Protein AF-A0A7S4N9C3-F1 (afdb_monomer)

Mean predicted aligned error: 10.0 Å

Structure (mmCIF, N/CA/C/O backbone):
data_AF-A0A7S4N9C3-F1
#
_entry.id   AF-A0A7S4N9C3-F1
#
loop_
_atom_site.group_PDB
_atom_site.id
_atom_site.type_symbol
_atom_site.label_atom_id
_atom_site.label_alt_id
_atom_site.label_comp_id
_atom_site.label_asym_id
_atom_site.label_entity_id
_atom_site.label_seq_id
_atom_site.pdbx_PDB_ins_code
_atom_site.Cartn_x
_atom_site.Cartn_y
_atom_site.Cartn_z
_atom_site.occupancy
_atom_site.B_iso_or_equiv
_atom_site.auth_seq_id
_atom_site.auth_comp_id
_atom_site.auth_asym_id
_atom_site.auth_atom_id
_atom_site.pdbx_PDB_model_num
ATOM 1 N N . MET A 1 1 ? -22.535 17.394 17.250 1.00 39.38 1 MET A N 1
ATOM 2 C CA . MET A 1 1 ? -23.284 16.862 16.088 1.00 39.38 1 MET A CA 1
ATOM 3 C C . MET A 1 1 ? -22.929 17.586 14.788 1.00 39.38 1 MET A C 1
ATOM 5 O O . MET A 1 1 ? -22.492 16.918 13.865 1.00 39.38 1 MET A O 1
ATOM 9 N N . LEU A 1 2 ? -23.013 18.924 14.720 1.00 33.78 2 LEU A N 1
ATOM 10 C CA . LEU A 1 2 ? -22.669 19.691 13.507 1.00 33.78 2 LEU A CA 1
ATOM 11 C C . LEU A 1 2 ? -21.218 19.508 13.025 1.00 33.78 2 LEU A C 1
ATOM 13 O O . LEU A 1 2 ? -21.009 19.267 11.845 1.00 33.78 2 LEU A O 1
ATOM 17 N N . GLY A 1 3 ? -20.228 19.549 13.926 1.00 37.78 3 GLY A N 1
ATOM 18 C CA . GLY A 1 3 ? -18.819 19.336 13.552 1.00 37.78 3 GLY A CA 1
ATOM 19 C C . GLY A 1 3 ? -18.546 17.939 12.983 1.00 37.78 3 GLY A C 1
ATOM 20 O O . GLY A 1 3 ? -17.827 17.808 12.002 1.00 37.78 3 GLY A O 1
ATOM 21 N N . TYR A 1 4 ? -19.206 16.914 13.532 1.00 48.53 4 TYR A N 1
ATOM 22 C CA . TYR A 1 4 ? -19.150 15.543 13.021 1.00 48.53 4 TYR A CA 1
ATOM 23 C C . TYR A 1 4 ? -19.765 15.449 11.618 1.00 48.53 4 TYR A C 1
ATOM 25 O O . TYR A 1 4 ? -19.139 14.931 10.703 1.00 48.53 4 TYR A O 1
ATOM 33 N N . LEU A 1 5 ? -20.962 16.005 11.408 1.00 43.59 5 LEU A N 1
ATOM 34 C CA . LEU A 1 5 ? -21.614 15.999 10.094 1.00 43.59 5 LEU A CA 1
ATOM 35 C C . LEU A 1 5 ? -20.825 16.800 9.047 1.00 43.59 5 LEU A C 1
ATOM 37 O O . 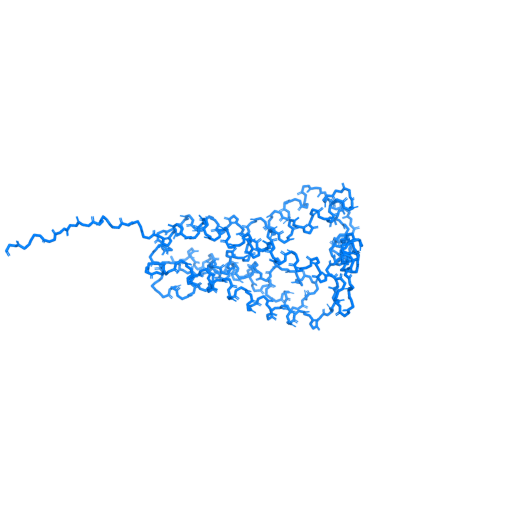LEU A 1 5 ? -20.722 16.358 7.908 1.00 43.59 5 LEU A O 1
ATOM 41 N N . PHE A 1 6 ? -20.217 17.924 9.430 1.00 44.03 6 PHE A N 1
ATOM 42 C CA . PHE A 1 6 ? -19.372 18.735 8.552 1.00 44.03 6 PHE A CA 1
ATOM 43 C C . PHE A 1 6 ? -18.072 18.017 8.167 1.00 44.03 6 PHE A C 1
ATOM 45 O O . PHE A 1 6 ? -17.708 17.990 6.993 1.00 44.03 6 PHE A O 1
ATOM 52 N N . GLU A 1 7 ? -17.409 17.359 9.121 1.00 51.06 7 GLU A N 1
ATOM 53 C CA . GLU A 1 7 ? -16.239 16.512 8.864 1.00 51.06 7 GLU A CA 1
ATOM 54 C C . GLU A 1 7 ? -16.592 15.387 7.873 1.00 51.06 7 GLU A C 1
ATOM 56 O O . GLU A 1 7 ? -15.882 15.167 6.894 1.00 51.06 7 GLU A O 1
ATOM 61 N N . ARG A 1 8 ? -17.737 14.718 8.064 1.00 58.81 8 ARG A N 1
ATOM 62 C CA . ARG A 1 8 ? -18.232 13.647 7.181 1.00 58.81 8 ARG A CA 1
ATOM 63 C C . ARG A 1 8 ? -18.616 14.147 5.798 1.00 58.81 8 ARG A C 1
ATOM 65 O O . ARG A 1 8 ? -18.293 13.485 4.819 1.00 58.81 8 ARG A O 1
ATOM 72 N N . PHE A 1 9 ? -19.267 15.303 5.712 1.00 48.72 9 PHE A N 1
ATOM 73 C CA . PHE A 1 9 ? -19.647 15.918 4.446 1.00 48.72 9 PHE A CA 1
ATOM 74 C C . PHE A 1 9 ? -18.408 16.325 3.646 1.00 48.72 9 PHE A C 1
ATOM 76 O O . PHE A 1 9 ? -18.319 16.019 2.461 1.00 48.72 9 PHE A O 1
ATOM 83 N N . THR A 1 10 ? -17.411 16.916 4.304 1.00 50.97 10 THR A N 1
ATOM 84 C CA . THR A 1 10 ? -16.127 17.285 3.687 1.00 50.97 10 THR A CA 1
ATOM 85 C C . THR A 1 10 ? -15.377 16.043 3.193 1.00 50.97 10 THR A C 1
ATOM 87 O O . THR A 1 10 ? -14.875 16.024 2.072 1.00 50.97 10 THR A O 1
ATOM 90 N N . TRP A 1 11 ? -15.378 14.959 3.976 1.00 57.22 11 TRP A N 1
ATOM 91 C CA . TRP A 1 11 ? -14.754 13.691 3.588 1.00 57.22 11 TRP A CA 1
ATOM 92 C C . TRP A 1 11 ? -15.486 12.948 2.467 1.00 57.22 11 TRP A C 1
ATOM 94 O O . TRP A 1 11 ? -14.835 12.431 1.562 1.00 57.22 11 TRP A O 1
ATOM 104 N N . LEU A 1 12 ? -16.819 12.897 2.485 1.00 51.53 12 LEU A N 1
ATOM 105 C CA . LEU A 1 12 ? -17.618 12.289 1.414 1.00 51.53 12 LEU A CA 1
ATOM 106 C C . LEU A 1 12 ? -17.512 13.096 0.115 1.00 51.53 12 LEU A C 1
ATOM 108 O O . LEU A 1 12 ? -17.382 12.506 -0.955 1.00 51.53 12 LEU A O 1
ATOM 112 N N . SER A 1 13 ? -17.469 14.427 0.211 1.00 48.31 13 SER A N 1
ATOM 113 C CA . SER A 1 13 ? -17.240 15.325 -0.931 1.00 48.31 13 SER A CA 1
ATOM 114 C C . SER A 1 13 ? -15.852 15.148 -1.551 1.00 48.31 13 SER A C 1
ATOM 116 O O . SER A 1 13 ? -15.668 15.481 -2.715 1.00 48.31 13 SER A O 1
ATOM 118 N N . PHE A 1 14 ? -14.888 14.597 -0.805 1.00 53.50 14 PHE A N 1
ATOM 119 C CA . PHE A 1 14 ? -13.570 14.205 -1.308 1.00 53.50 14 PHE A CA 1
ATOM 120 C C . PHE A 1 14 ? -13.560 12.768 -1.860 1.00 53.50 14 PHE A C 1
ATOM 122 O O . PHE A 1 14 ? -13.012 12.509 -2.930 1.00 53.50 14 PHE A O 1
ATOM 129 N N . ALA A 1 15 ? -14.217 11.829 -1.171 1.00 55.91 15 ALA A N 1
ATOM 130 C CA . ALA A 1 15 ? -14.278 10.427 -1.576 1.00 55.91 15 ALA A CA 1
ATOM 131 C C . ALA A 1 15 ? -15.053 10.216 -2.881 1.00 55.91 15 ALA A C 1
ATOM 133 O O . ALA A 1 15 ? -14.628 9.413 -3.703 1.00 55.91 15 ALA A O 1
ATOM 134 N N . VAL A 1 16 ? -16.175 10.914 -3.085 1.00 52.53 16 VAL A N 1
ATOM 135 C CA . VAL A 1 16 ? -17.055 10.722 -4.252 1.00 52.53 16 VAL A CA 1
ATOM 136 C C . VAL A 1 16 ? -16.361 11.088 -5.574 1.00 52.53 16 VAL A C 1
ATOM 138 O O . VAL A 1 16 ? -16.403 10.264 -6.488 1.00 52.53 16 VAL A O 1
ATOM 141 N N . PRO A 1 17 ? -15.653 12.228 -5.702 1.00 52.56 17 PRO A N 1
ATOM 142 C CA . PRO A 1 17 ? -14.819 12.503 -6.869 1.00 52.56 17 PRO A CA 1
ATOM 143 C C . PRO A 1 17 ? -13.699 11.476 -7.051 1.00 52.56 17 PRO A C 1
ATOM 145 O O . PRO A 1 17 ? -13.476 11.035 -8.171 1.00 52.56 17 PRO A O 1
ATOM 148 N N . CYS A 1 18 ? -13.039 11.022 -5.977 1.00 53.66 18 CYS A N 1
ATOM 149 C CA . CYS A 1 18 ? -12.049 9.945 -6.081 1.00 53.66 18 CYS A CA 1
ATOM 150 C C . CYS A 1 18 ? -12.672 8.623 -6.567 1.00 53.66 18 CYS A C 1
ATOM 152 O O . CYS A 1 18 ? -12.069 7.962 -7.402 1.00 53.66 18 CYS A O 1
ATOM 154 N N . PHE A 1 19 ? -13.883 8.265 -6.117 1.00 53.47 19 PHE A N 1
ATOM 155 C CA . PHE A 1 19 ? -14.652 7.108 -6.603 1.00 53.47 19 PHE A CA 1
ATOM 156 C C . PHE A 1 19 ? -15.000 7.246 -8.078 1.00 53.47 19 PHE A C 1
ATOM 158 O O . PHE A 1 19 ? -14.747 6.331 -8.856 1.00 53.47 19 PHE A O 1
ATOM 165 N N . TYR A 1 20 ? -15.554 8.392 -8.463 1.00 50.50 20 TYR A N 1
ATOM 166 C CA . TYR A 1 20 ? -15.927 8.664 -9.840 1.00 50.50 20 TYR A CA 1
ATOM 167 C C . TYR A 1 20 ? -14.700 8.595 -10.753 1.00 50.50 20 TYR A C 1
ATOM 169 O O . TYR A 1 20 ? -14.696 7.813 -11.695 1.00 50.50 20 TYR A O 1
ATOM 177 N N . ILE A 1 21 ? -13.615 9.298 -10.418 1.00 49.44 21 ILE A N 1
ATOM 178 C CA . ILE A 1 21 ? -12.400 9.329 -11.240 1.00 49.44 21 ILE A CA 1
ATOM 179 C C . ILE A 1 21 ? -11.677 7.969 -11.226 1.00 49.44 21 ILE A C 1
ATOM 181 O O . ILE A 1 21 ? -11.166 7.562 -12.266 1.00 49.44 21 ILE A O 1
ATOM 185 N N . ALA A 1 22 ? -11.682 7.211 -10.123 1.00 49.62 22 ALA A N 1
ATOM 186 C CA . ALA A 1 22 ? -11.127 5.853 -10.100 1.00 49.62 22 ALA A CA 1
ATOM 187 C C . ALA A 1 22 ? -11.898 4.877 -11.003 1.00 49.62 22 ALA A C 1
ATOM 189 O O . ALA A 1 22 ? -11.295 4.009 -11.636 1.00 49.62 22 ALA A O 1
ATOM 190 N N . LEU A 1 23 ? -13.220 5.034 -11.101 1.00 49.97 23 LEU A N 1
ATOM 191 C CA . LEU A 1 23 ? -14.076 4.208 -11.955 1.00 49.97 23 LEU A CA 1
ATOM 192 C C . LEU A 1 23 ? -14.030 4.637 -13.433 1.00 49.97 23 LEU A C 1
ATOM 194 O O . LEU A 1 23 ? -14.084 3.774 -14.320 1.00 49.97 23 LEU A O 1
ATOM 198 N N . THR A 1 24 ? -13.916 5.943 -13.710 1.00 47.00 24 THR A N 1
ATOM 199 C CA . THR A 1 24 ? -13.957 6.515 -15.069 1.00 47.00 24 THR A CA 1
ATOM 200 C C . THR A 1 24 ? -12.583 6.709 -15.714 1.00 47.00 24 THR A C 1
ATOM 202 O O . THR A 1 24 ? -12.503 6.698 -16.936 1.00 47.00 24 THR A O 1
ATOM 205 N N . ASN A 1 25 ? -11.503 6.831 -14.935 1.00 43.16 25 ASN A N 1
ATOM 206 C CA . ASN A 1 25 ? -10.111 6.921 -15.398 1.00 43.16 25 ASN A CA 1
ATOM 207 C C . ASN A 1 25 ? -9.244 5.816 -14.766 1.00 43.16 25 ASN A C 1
ATOM 209 O O . ASN A 1 25 ? -8.334 6.088 -13.977 1.00 43.16 25 ASN A O 1
ATOM 213 N N . PRO A 1 26 ? -9.490 4.548 -15.135 1.00 42.00 26 PRO A N 1
ATOM 214 C CA . PRO A 1 26 ? -8.813 3.395 -14.551 1.00 42.00 26 PRO A CA 1
ATOM 215 C C . PRO A 1 26 ? -7.297 3.450 -14.759 1.00 42.00 26 PRO A C 1
ATOM 217 O O . PRO A 1 26 ? -6.570 3.049 -13.868 1.00 42.00 26 PRO A O 1
ATOM 220 N N . GLY A 1 27 ? -6.791 4.029 -15.855 1.00 41.31 27 GLY A N 1
ATOM 221 C CA . GLY A 1 27 ? -5.344 4.182 -16.073 1.00 41.31 27 GLY A CA 1
ATOM 222 C C . GLY A 1 27 ? -4.635 5.116 -15.078 1.00 41.31 27 GLY A C 1
ATOM 223 O O . GLY A 1 27 ? -3.448 4.945 -14.835 1.00 41.31 27 GLY A O 1
ATOM 224 N N . TYR A 1 28 ? -5.350 6.071 -14.471 1.00 38.75 28 TYR A N 1
ATOM 225 C CA . TYR A 1 28 ? -4.807 6.975 -13.443 1.00 38.75 28 TYR A CA 1
ATOM 226 C C . TYR A 1 28 ? -4.836 6.334 -12.040 1.00 38.75 28 TYR A C 1
ATOM 228 O O . TYR A 1 28 ? -4.026 6.654 -11.171 1.00 38.75 28 TYR A O 1
ATOM 236 N N . TYR A 1 29 ? -5.768 5.397 -11.836 1.00 39.12 29 TYR A N 1
ATOM 237 C CA . TYR A 1 29 ? -6.124 4.791 -10.552 1.00 39.12 29 TYR A CA 1
ATOM 238 C C . TYR A 1 29 ? -5.891 3.268 -10.489 1.00 39.12 29 TYR A C 1
ATOM 240 O O . TYR A 1 29 ? -6.235 2.635 -9.492 1.00 39.12 29 TYR A O 1
ATOM 248 N N . GLN A 1 30 ? -5.247 2.678 -11.502 1.00 41.03 30 GLN A N 1
ATOM 249 C CA . GLN A 1 30 ? -4.897 1.250 -11.620 1.00 41.03 30 GLN A CA 1
ATOM 250 C C . GLN A 1 30 ? -3.941 0.762 -10.515 1.00 41.03 30 GLN A C 1
ATOM 252 O O . GLN A 1 30 ? -3.575 -0.408 -10.456 1.00 41.03 30 GLN A O 1
ATOM 257 N N . HIS A 1 31 ? -3.540 1.656 -9.617 1.00 48.47 31 HIS A N 1
ATOM 258 C CA . HIS A 1 31 ? -2.521 1.437 -8.614 1.00 48.47 31 HIS A CA 1
ATOM 259 C C . HIS A 1 31 ? -3.119 1.216 -7.232 1.00 48.47 31 HIS A C 1
ATOM 261 O O . HIS A 1 31 ? -4.081 1.871 -6.822 1.00 48.47 31 HIS A O 1
ATOM 267 N N . LEU A 1 32 ? -2.479 0.301 -6.499 1.00 47.88 32 LEU A N 1
ATOM 268 C CA . LEU A 1 32 ? -2.861 -0.148 -5.163 1.00 47.88 32 LEU A CA 1
ATOM 269 C C . LEU A 1 32 ? -3.163 1.008 -4.191 1.00 47.88 32 LEU A C 1
ATOM 271 O O . LEU A 1 32 ? -3.966 0.840 -3.288 1.00 47.88 32 LEU A O 1
ATOM 275 N N . THR A 1 33 ? -2.536 2.166 -4.411 1.00 54.62 33 THR A N 1
ATOM 276 C CA . THR A 1 33 ? -2.560 3.388 -3.601 1.00 54.62 33 THR A CA 1
ATOM 277 C C . THR A 1 33 ? -3.954 3.967 -3.362 1.00 54.62 33 THR A C 1
ATOM 279 O O . THR A 1 33 ? -4.274 4.401 -2.257 1.00 54.62 33 THR A O 1
ATOM 282 N N . TYR A 1 34 ? -4.804 4.010 -4.383 1.00 56.09 34 TYR A N 1
ATOM 283 C CA . TYR A 1 34 ? -5.947 4.919 -4.345 1.00 56.09 34 TYR A CA 1
ATOM 284 C C . TYR A 1 34 ? -7.272 4.271 -3.949 1.00 56.09 34 TYR A C 1
ATOM 286 O O . TYR A 1 34 ? -8.047 4.871 -3.207 1.00 56.09 34 TYR A O 1
ATOM 294 N N . TRP A 1 35 ? -7.518 3.030 -4.362 1.00 60.38 35 TRP A N 1
ATOM 295 C CA . TRP A 1 35 ? -8.692 2.292 -3.896 1.00 60.38 35 TRP A CA 1
ATOM 296 C C . TRP A 1 35 ? -8.604 2.039 -2.378 1.00 60.38 35 TRP A C 1
ATOM 298 O O . TRP A 1 35 ? -9.596 2.145 -1.655 1.00 60.38 35 TRP A O 1
ATOM 308 N N . THR A 1 36 ? -7.392 1.830 -1.849 1.00 62.56 36 THR A N 1
ATOM 309 C CA . THR A 1 36 ? -7.148 1.787 -0.404 1.00 62.56 36 THR A CA 1
ATOM 310 C C . THR A 1 36 ? -7.379 3.137 0.263 1.00 62.56 36 THR A C 1
ATOM 312 O O . THR A 1 36 ? -7.937 3.145 1.356 1.00 62.56 36 THR A O 1
ATOM 315 N N . LEU A 1 37 ? -7.004 4.269 -0.354 1.00 64.25 37 LEU A N 1
ATOM 316 C CA . LEU A 1 37 ? -7.296 5.611 0.181 1.00 64.25 37 LEU A CA 1
ATOM 317 C C . LEU A 1 37 ? -8.806 5.836 0.323 1.00 64.25 37 LEU A C 1
ATOM 319 O O . LEU A 1 37 ? -9.265 6.362 1.332 1.00 64.25 37 LEU A O 1
ATOM 323 N N . MET A 1 38 ? -9.594 5.355 -0.633 1.00 66.44 38 MET A N 1
ATOM 324 C CA . MET A 1 38 ? -11.053 5.453 -0.579 1.00 66.44 38 MET A CA 1
ATOM 325 C C . MET A 1 38 ? -11.637 4.624 0.569 1.00 66.44 38 MET A C 1
ATOM 327 O O . MET A 1 38 ? -12.500 5.095 1.309 1.00 66.44 38 MET A O 1
ATOM 331 N N . LEU A 1 39 ? -11.122 3.412 0.782 1.00 68.19 39 LEU A N 1
ATOM 332 C CA . LEU A 1 39 ? -11.535 2.565 1.903 1.00 68.19 39 LEU A CA 1
ATOM 333 C C . LEU A 1 39 ? -11.063 3.105 3.256 1.00 68.19 39 LEU A C 1
ATOM 335 O O . LEU A 1 39 ? -11.765 2.935 4.253 1.00 68.19 39 LEU A O 1
ATOM 339 N N . HIS A 1 40 ? -9.932 3.820 3.298 1.00 71.94 40 HIS A N 1
ATOM 340 C CA . HIS A 1 40 ? -9.574 4.628 4.464 1.00 71.94 40 HIS A CA 1
ATOM 341 C C . HIS A 1 40 ? -10.647 5.663 4.738 1.00 71.94 40 HIS A C 1
ATOM 343 O O . HIS A 1 40 ? -11.143 5.729 5.859 1.00 71.94 40 HIS A O 1
ATOM 349 N N . THR A 1 41 ? -11.055 6.435 3.733 1.00 68.50 41 THR A N 1
ATOM 350 C CA . THR A 1 41 ? -12.074 7.464 3.930 1.00 68.50 41 THR A CA 1
ATOM 351 C C . THR A 1 41 ? -13.368 6.875 4.488 1.00 68.50 41 THR A C 1
ATOM 353 O O . THR A 1 41 ? -13.892 7.399 5.469 1.00 68.50 41 THR A O 1
ATOM 356 N N . VAL A 1 42 ? -13.832 5.732 3.969 1.00 74.00 42 VAL A N 1
ATOM 357 C CA . VAL A 1 42 ? -15.017 5.040 4.509 1.00 74.00 42 VAL A CA 1
ATOM 358 C C . VAL A 1 42 ? -14.813 4.636 5.974 1.00 74.00 42 VAL A C 1
ATOM 360 O O . VAL A 1 42 ? -15.668 4.925 6.809 1.00 74.00 42 VAL A O 1
ATOM 363 N N . TYR A 1 43 ? -13.675 4.047 6.344 1.00 81.50 43 TYR A N 1
ATOM 364 C CA . TYR A 1 43 ? -13.386 3.728 7.748 1.00 81.50 43 TYR A CA 1
ATOM 365 C C . TYR A 1 43 ? -13.414 4.965 8.654 1.00 81.50 43 TYR A C 1
ATOM 367 O O . TYR A 1 43 ? -13.996 4.947 9.749 1.00 81.50 43 TYR A O 1
ATOM 375 N N . PHE A 1 44 ? -12.803 6.060 8.203 1.00 78.12 44 PHE A N 1
ATOM 376 C CA . PHE A 1 44 ? -12.779 7.293 8.970 1.00 78.12 44 PHE A CA 1
ATOM 377 C C . PHE A 1 44 ? -14.182 7.839 9.186 1.00 78.12 44 PHE A C 1
ATOM 379 O O . PHE A 1 44 ? -14.409 8.349 10.279 1.00 78.12 44 PHE A O 1
ATOM 386 N N . THR A 1 45 ? -15.131 7.600 8.264 1.00 77.38 45 THR A N 1
ATOM 387 C CA . THR A 1 45 ? -16.541 8.000 8.417 1.00 77.38 45 THR A CA 1
ATOM 388 C C . THR A 1 45 ? -17.312 7.270 9.527 1.00 77.38 45 THR A C 1
ATOM 390 O O . THR A 1 45 ? -18.305 7.788 10.038 1.00 77.38 45 THR A O 1
ATOM 393 N N . VAL A 1 46 ? -16.849 6.107 9.988 1.00 80.25 46 VAL A N 1
ATOM 394 C CA . VAL A 1 46 ? -17.547 5.354 11.040 1.00 80.25 46 VAL A CA 1
ATOM 395 C C . VAL A 1 46 ? -17.487 6.111 12.370 1.00 80.25 46 VAL A C 1
ATOM 397 O O . VAL A 1 46 ? -16.394 6.452 12.836 1.00 80.25 46 VAL A O 1
ATOM 400 N N . ASP A 1 47 ? -18.642 6.373 12.995 1.00 82.25 47 ASP A N 1
ATOM 401 C CA . ASP A 1 47 ? -18.692 6.816 14.395 1.00 82.25 47 ASP A CA 1
ATOM 402 C C . ASP A 1 47 ? -18.296 5.661 15.312 1.00 82.25 47 ASP A C 1
ATOM 404 O O . ASP A 1 47 ? -19.074 4.739 15.548 1.00 82.25 47 ASP A O 1
ATOM 408 N N . LYS A 1 48 ? -17.080 5.717 15.856 1.00 85.06 48 LYS A N 1
ATOM 409 C CA . LYS A 1 48 ? -16.573 4.657 16.728 1.00 85.06 48 LYS A CA 1
ATOM 410 C C . LYS A 1 48 ? -17.247 4.627 18.103 1.00 85.06 48 LYS A C 1
ATOM 412 O O . LYS A 1 48 ? -17.102 3.636 18.817 1.00 85.06 48 LYS A O 1
ATOM 417 N N . ALA A 1 49 ? -17.965 5.680 18.494 1.00 81.62 49 ALA A N 1
ATOM 418 C CA . ALA A 1 49 ? -18.709 5.711 19.749 1.00 81.62 49 ALA A CA 1
ATOM 419 C C . ALA A 1 49 ? -20.074 5.012 19.655 1.00 81.62 49 ALA A C 1
ATOM 421 O O . ALA A 1 49 ? -20.607 4.626 20.697 1.00 81.62 49 ALA A O 1
ATOM 422 N N . SER A 1 50 ? -20.606 4.819 18.444 1.00 81.88 50 SER A N 1
ATOM 423 C CA . SER A 1 50 ? -21.907 4.187 18.229 1.00 81.88 50 SER A CA 1
ATOM 424 C C . SER A 1 50 ? -21.909 2.707 18.657 1.00 81.88 50 SER A C 1
ATOM 426 O O . SER A 1 50 ? -20.956 1.979 18.351 1.00 81.88 50 SER A O 1
ATOM 428 N N . PRO A 1 51 ? -22.971 2.226 19.335 1.00 77.56 51 PRO A N 1
ATOM 429 C CA . PRO A 1 51 ? -23.110 0.815 19.706 1.00 77.56 51 PRO A CA 1
ATOM 430 C C . PRO A 1 51 ? -23.176 -0.121 18.486 1.00 77.56 51 PRO A C 1
ATOM 432 O O . PRO A 1 51 ? -22.709 -1.258 18.564 1.00 77.56 51 PRO A O 1
ATOM 435 N N . ASP A 1 52 ? -23.656 0.374 17.343 1.00 81.50 52 ASP A N 1
ATOM 436 C CA . ASP A 1 52 ? -23.835 -0.409 16.113 1.00 81.50 52 ASP A CA 1
ATOM 437 C C . ASP A 1 52 ? -22.578 -0.444 15.228 1.00 81.50 52 ASP A C 1
ATOM 439 O O . ASP A 1 52 ? -22.500 -1.182 14.244 1.00 81.50 52 ASP A O 1
ATOM 443 N N . ALA A 1 53 ? -21.533 0.307 15.587 1.00 79.31 53 ALA A N 1
ATOM 444 C CA . ALA A 1 53 ? -20.316 0.422 14.785 1.00 79.31 53 ALA A CA 1
ATOM 445 C C . ALA A 1 53 ? -19.450 -0.850 14.774 1.00 79.31 53 ALA A C 1
ATOM 447 O O . ALA A 1 53 ? -18.483 -0.933 14.015 1.00 79.31 53 ALA A O 1
ATOM 448 N N . LYS A 1 54 ? -19.768 -1.853 15.604 1.00 82.00 54 LYS A N 1
ATOM 449 C CA . LYS A 1 54 ? -18.915 -3.026 15.843 1.00 82.00 54 LYS A CA 1
ATOM 450 C C . LYS A 1 54 ? -18.590 -3.806 14.569 1.00 82.00 54 LYS A C 1
ATOM 452 O O . LYS A 1 54 ? -17.420 -4.072 14.303 1.00 82.00 54 LYS A O 1
ATOM 457 N N . ALA A 1 55 ? -19.604 -4.133 13.768 1.00 80.06 55 ALA A N 1
ATOM 458 C CA . ALA A 1 55 ? -19.413 -4.872 12.520 1.00 80.06 55 ALA A CA 1
ATOM 459 C C . ALA A 1 55 ? -18.603 -4.059 11.497 1.00 80.06 55 ALA A C 1
ATOM 461 O O . ALA A 1 55 ? -17.650 -4.574 10.910 1.00 80.06 55 ALA A O 1
ATOM 462 N N . ALA A 1 56 ? -18.933 -2.771 11.349 1.00 80.81 56 ALA A N 1
ATOM 463 C CA . ALA A 1 56 ? -18.235 -1.864 10.445 1.00 80.81 56 ALA A CA 1
ATOM 464 C C . ALA A 1 56 ? -16.758 -1.698 10.830 1.00 80.81 56 ALA A C 1
ATOM 466 O O . ALA A 1 56 ? -15.893 -1.746 9.965 1.00 80.81 56 ALA A O 1
ATOM 467 N N . ILE A 1 57 ? -16.438 -1.575 12.120 1.00 83.56 57 ILE A N 1
ATOM 468 C CA . ILE A 1 57 ? -15.055 -1.446 12.601 1.00 83.56 57 ILE A CA 1
ATOM 469 C C . ILE A 1 57 ? -14.281 -2.752 12.424 1.00 83.56 57 ILE A C 1
ATOM 471 O O . ILE A 1 57 ? -13.131 -2.710 11.995 1.00 83.56 57 ILE A O 1
ATOM 475 N N . TYR A 1 58 ? -14.879 -3.913 12.701 1.00 78.81 58 TYR A N 1
ATOM 476 C CA . TYR A 1 58 ? -14.215 -5.201 12.461 1.00 78.81 58 TYR A CA 1
ATOM 477 C C . TYR A 1 58 ? -13.854 -5.413 10.997 1.00 78.81 58 TYR A C 1
ATOM 479 O O . TYR A 1 58 ? -12.772 -5.922 10.712 1.00 78.81 58 TYR A O 1
ATOM 487 N N . LEU A 1 59 ? -14.732 -4.995 10.089 1.00 75.50 59 LEU A N 1
ATOM 488 C CA . LEU A 1 59 ? -14.478 -5.079 8.661 1.00 75.50 59 LEU A CA 1
ATOM 489 C C . LEU A 1 59 ? -13.456 -4.024 8.213 1.00 75.50 59 LEU A C 1
ATOM 491 O O . LEU A 1 59 ? -12.443 -4.361 7.613 1.00 75.50 59 LEU A O 1
ATOM 495 N N . LEU A 1 60 ? -13.714 -2.749 8.511 1.00 79.88 60 LEU A N 1
ATOM 496 C CA . LEU A 1 60 ? -13.046 -1.617 7.871 1.00 79.88 60 LEU A CA 1
ATOM 497 C C . LEU A 1 60 ? -11.747 -1.204 8.557 1.00 79.88 60 LEU A C 1
ATOM 499 O O . LEU A 1 60 ? -10.826 -0.787 7.869 1.00 79.88 60 LEU A O 1
ATOM 503 N N . HIS A 1 61 ? -11.623 -1.333 9.881 1.00 82.25 61 HIS A N 1
ATOM 504 C CA . HIS A 1 61 ? -10.408 -0.890 10.572 1.00 82.25 61 HIS A CA 1
ATOM 505 C C . HIS A 1 61 ? -9.201 -1.731 10.160 1.00 82.25 61 HIS A C 1
ATOM 507 O O . HIS A 1 61 ? -8.159 -1.193 9.795 1.00 82.25 61 HIS A O 1
ATOM 513 N N . GLY A 1 62 ? -9.354 -3.057 10.173 1.00 77.25 62 GLY A N 1
ATOM 514 C CA . GLY A 1 62 ? -8.301 -3.960 9.728 1.00 77.25 62 GLY A CA 1
ATOM 515 C C . GLY A 1 62 ? -8.004 -3.809 8.243 1.00 77.25 62 GLY A C 1
ATOM 516 O O . GLY A 1 62 ? -6.842 -3.826 7.851 1.00 77.25 62 GLY A O 1
ATOM 517 N N . PHE A 1 63 ? -9.038 -3.560 7.440 1.00 76.25 63 PHE A N 1
ATOM 518 C CA . PHE A 1 63 ? -8.888 -3.260 6.025 1.00 76.25 63 PHE A CA 1
ATOM 519 C C . PHE A 1 63 ? -8.047 -2.008 5.779 1.00 76.25 63 PHE A C 1
ATOM 521 O O . PHE A 1 63 ? -7.080 -2.056 5.023 1.00 76.25 63 PHE A O 1
ATOM 528 N N . SER A 1 64 ? -8.397 -0.890 6.420 1.00 79.94 64 SER A N 1
ATOM 529 C CA . SER A 1 64 ? -7.643 0.358 6.321 1.00 79.94 64 SER A CA 1
ATOM 530 C C . SER A 1 64 ? -6.218 0.149 6.803 1.00 79.94 64 SER A C 1
ATOM 532 O O . SER A 1 64 ? -5.279 0.531 6.121 1.00 79.94 64 SER A O 1
ATOM 534 N N . PHE A 1 65 ? -6.026 -0.568 7.905 1.00 81.00 65 PHE A N 1
ATOM 535 C CA . PHE A 1 65 ? -4.695 -0.869 8.409 1.00 81.00 65 PHE A CA 1
ATOM 536 C C . PHE A 1 65 ? -3.834 -1.634 7.389 1.00 81.00 65 PHE A C 1
ATOM 538 O O . PHE A 1 65 ? -2.728 -1.204 7.058 1.00 81.00 65 PHE A O 1
ATOM 545 N N . CYS A 1 66 ? -4.346 -2.743 6.851 1.00 79.44 66 CYS A N 1
ATOM 546 C CA . CYS A 1 66 ? -3.664 -3.532 5.826 1.00 79.44 66 CYS A CA 1
ATOM 547 C C . CYS A 1 66 ? -3.432 -2.715 4.551 1.00 79.44 66 CYS A C 1
ATOM 549 O O . CYS A 1 66 ? -2.336 -2.755 3.998 1.00 79.44 66 CYS A O 1
ATOM 551 N N . GLY A 1 67 ? -4.420 -1.921 4.136 1.00 78.12 67 GLY A N 1
ATOM 552 C CA . GLY A 1 67 ? -4.327 -1.020 2.996 1.00 78.12 67 GLY A CA 1
ATOM 553 C C . GLY A 1 67 ? -3.227 0.027 3.162 1.00 78.12 67 GLY A C 1
ATOM 554 O O . GLY A 1 67 ? -2.403 0.160 2.270 1.00 78.12 67 GLY A O 1
ATOM 555 N N . ALA A 1 68 ? -3.145 0.720 4.302 1.00 80.44 68 ALA A N 1
ATOM 556 C CA . ALA A 1 68 ? -2.137 1.756 4.553 1.00 80.44 68 ALA A CA 1
ATOM 557 C C . ALA A 1 68 ? -0.725 1.192 4.408 1.00 80.44 68 ALA A C 1
ATOM 559 O O . ALA A 1 68 ? 0.136 1.789 3.762 1.00 80.44 68 ALA A O 1
ATOM 560 N N . ILE A 1 69 ? -0.505 0.014 4.993 1.00 82.44 69 ILE A N 1
ATOM 561 C CA . ILE A 1 69 ? 0.778 -0.675 4.917 1.00 82.44 69 ILE A CA 1
ATOM 562 C C . ILE A 1 69 ? 1.049 -1.163 3.494 1.00 82.44 69 ILE A C 1
ATOM 564 O O . ILE A 1 69 ? 2.167 -1.002 3.013 1.00 82.44 69 ILE A O 1
ATOM 568 N N . ALA A 1 70 ? 0.041 -1.693 2.799 1.00 78.44 70 ALA A N 1
ATOM 569 C CA . ALA A 1 70 ? 0.174 -2.138 1.418 1.00 78.44 70 ALA A CA 1
ATOM 570 C C . ALA A 1 70 ? 0.586 -0.991 0.479 1.00 78.44 70 ALA A C 1
ATOM 572 O O . ALA A 1 70 ? 1.495 -1.160 -0.331 1.00 78.44 70 ALA A O 1
ATOM 573 N N . VAL A 1 71 ? -0.016 0.191 0.637 1.00 77.62 71 VAL A N 1
ATOM 574 C CA . VAL A 1 71 ? 0.346 1.388 -0.129 1.00 77.62 71 VAL A CA 1
ATOM 575 C C . VAL A 1 71 ? 1.783 1.808 0.145 1.00 77.62 71 VAL A C 1
ATOM 577 O O . VAL A 1 71 ? 2.567 1.978 -0.788 1.00 77.62 71 VAL A O 1
ATOM 580 N N . PHE A 1 72 ? 2.134 1.969 1.421 1.00 83.25 72 PHE A N 1
ATOM 581 C CA . PHE A 1 72 ? 3.444 2.480 1.799 1.00 83.25 72 PHE A CA 1
ATOM 582 C C . PHE A 1 72 ? 4.567 1.515 1.414 1.00 83.25 72 PHE A C 1
ATOM 584 O O . PHE A 1 72 ? 5.536 1.917 0.770 1.00 83.25 72 PHE A O 1
ATOM 591 N N . VAL A 1 73 ? 4.438 0.235 1.776 1.00 84.12 73 VAL A N 1
ATOM 592 C CA . VAL A 1 73 ? 5.457 -0.787 1.498 1.00 84.12 73 VAL A CA 1
ATOM 593 C C . VAL A 1 73 ? 5.530 -1.076 0.004 1.00 84.12 73 VAL A C 1
ATOM 595 O O . VAL A 1 73 ? 6.629 -1.196 -0.532 1.00 84.12 73 VAL A O 1
ATOM 598 N N . GLY A 1 74 ? 4.387 -1.130 -0.684 1.00 83.06 74 GLY A N 1
ATOM 599 C CA . GLY A 1 74 ? 4.337 -1.396 -2.118 1.00 83.06 74 GLY A CA 1
ATOM 600 C C . GLY A 1 74 ? 5.040 -0.312 -2.914 1.00 83.06 74 GLY A C 1
ATOM 601 O O . GLY A 1 74 ? 5.914 -0.622 -3.724 1.00 83.06 74 GLY A O 1
ATOM 602 N N . TYR A 1 75 ? 4.728 0.948 -2.617 1.00 84.88 75 TYR A N 1
ATOM 603 C CA . TYR A 1 75 ? 5.424 2.085 -3.201 1.00 84.88 75 TYR A CA 1
ATOM 604 C C . TYR A 1 75 ? 6.907 2.100 -2.831 1.00 84.88 75 TYR A C 1
ATOM 606 O O . TYR A 1 75 ? 7.742 2.241 -3.717 1.00 84.88 75 TYR A O 1
ATOM 614 N N . SER A 1 76 ? 7.251 1.886 -1.557 1.00 87.44 76 SER A N 1
ATOM 615 C CA . SER A 1 76 ? 8.650 1.875 -1.109 1.00 87.44 76 SER A CA 1
ATOM 616 C C . SER A 1 76 ? 9.471 0.842 -1.882 1.00 87.44 76 SER A C 1
ATOM 618 O O . SER A 1 76 ? 10.524 1.179 -2.413 1.00 87.44 76 SER A O 1
ATOM 620 N N . PHE A 1 77 ? 8.956 -0.380 -2.031 1.00 86.25 77 PHE A N 1
ATOM 621 C CA . PHE A 1 77 ? 9.610 -1.450 -2.781 1.00 86.25 77 PHE A CA 1
ATOM 622 C C . PHE A 1 77 ? 9.868 -1.063 -4.246 1.00 86.25 77 PHE A C 1
ATOM 624 O O . PHE A 1 77 ? 11.010 -1.092 -4.701 1.00 86.25 77 PHE A O 1
ATOM 631 N N . ILE A 1 78 ? 8.830 -0.612 -4.957 1.00 87.81 78 ILE A N 1
ATOM 632 C CA . ILE A 1 78 ? 8.931 -0.182 -6.361 1.00 87.81 78 ILE A CA 1
ATOM 633 C C . ILE A 1 78 ? 9.885 1.016 -6.504 1.00 87.81 78 ILE A C 1
ATOM 635 O O . ILE A 1 78 ? 10.678 1.078 -7.444 1.00 87.81 78 ILE A O 1
ATOM 639 N N . SER A 1 79 ? 9.826 1.960 -5.564 1.00 89.50 79 SER A N 1
ATOM 640 C CA . SER A 1 79 ? 10.617 3.190 -5.596 1.00 89.50 79 SER A CA 1
ATOM 641 C C . SER A 1 79 ? 12.106 2.948 -5.357 1.00 89.50 79 SER A C 1
ATOM 643 O O . SER A 1 79 ? 12.933 3.632 -5.954 1.00 89.50 79 SER A O 1
ATOM 645 N N . VAL A 1 80 ? 12.463 1.951 -4.539 1.00 90.81 80 VAL A N 1
ATOM 646 C CA . VAL A 1 80 ? 13.855 1.533 -4.332 1.00 90.81 80 VAL A CA 1
ATOM 647 C C . VAL A 1 80 ? 14.396 0.866 -5.591 1.00 90.81 80 VAL A C 1
ATOM 649 O O . VAL A 1 80 ? 15.441 1.276 -6.091 1.00 90.81 80 VAL A O 1
ATOM 652 N N . CYS A 1 81 ? 13.678 -0.116 -6.143 1.00 88.62 81 CYS A N 1
ATOM 653 C CA . CYS A 1 81 ? 14.106 -0.820 -7.354 1.00 88.62 81 CYS A CA 1
ATOM 654 C C . CYS A 1 81 ? 14.244 0.133 -8.553 1.00 88.62 81 CYS A C 1
ATOM 656 O O . CYS A 1 81 ? 15.273 0.137 -9.229 1.00 88.62 81 CYS A O 1
ATOM 658 N N . GLY A 1 82 ? 13.244 0.988 -8.772 1.00 89.69 82 GLY A N 1
ATOM 659 C CA . GLY A 1 82 ? 13.264 1.997 -9.827 1.00 89.69 82 GLY A CA 1
ATOM 660 C C . GLY A 1 82 ? 14.307 3.089 -9.583 1.00 89.69 82 GLY A C 1
ATOM 661 O O . GLY A 1 82 ? 15.070 3.431 -10.482 1.00 89.69 82 GLY A O 1
ATOM 662 N N . GLY A 1 83 ? 14.409 3.601 -8.356 1.00 91.88 83 GLY A N 1
ATOM 663 C CA . GLY A 1 83 ? 15.371 4.643 -8.001 1.00 91.88 83 GLY A CA 1
ATOM 664 C C . GLY A 1 83 ? 16.824 4.212 -8.196 1.00 91.88 83 GLY A C 1
ATOM 665 O O . GLY A 1 83 ? 17.621 4.997 -8.703 1.00 91.88 83 GLY A O 1
ATOM 666 N N . LEU A 1 84 ? 17.163 2.963 -7.859 1.00 91.44 84 LEU A N 1
ATOM 667 C CA . LEU A 1 84 ? 18.493 2.402 -8.117 1.00 91.44 84 LEU A CA 1
ATOM 668 C C . LEU A 1 84 ? 18.789 2.298 -9.619 1.00 91.44 84 LEU A C 1
ATOM 670 O O . LEU A 1 84 ? 19.903 2.597 -10.038 1.00 91.44 84 LEU A O 1
ATOM 674 N N . HIS A 1 85 ? 17.798 1.925 -10.432 1.00 92.62 85 HIS A N 1
ATOM 675 C CA . HIS A 1 85 ? 17.955 1.813 -11.883 1.00 92.62 85 HIS A CA 1
ATOM 676 C C . HIS A 1 85 ? 18.144 3.169 -12.576 1.00 92.62 85 HIS A C 1
ATOM 678 O O . HIS A 1 85 ? 19.007 3.304 -13.440 1.00 92.62 85 HIS A O 1
ATOM 684 N N . HIS A 1 86 ? 17.366 4.180 -12.183 1.00 92.19 86 HIS A N 1
ATOM 685 C CA . HIS A 1 86 ? 17.414 5.527 -12.769 1.00 92.19 86 HIS A CA 1
ATOM 686 C C . HIS A 1 86 ? 18.466 6.438 -12.115 1.00 92.19 86 HIS A C 1
ATOM 688 O O . HIS A 1 86 ? 18.583 7.606 -12.475 1.00 92.19 86 HIS A O 1
ATOM 694 N N . GLY A 1 87 ? 19.213 5.942 -11.125 1.00 93.56 87 GLY A N 1
ATOM 695 C CA . GLY A 1 87 ? 20.259 6.675 -10.404 1.00 93.56 87 GLY A CA 1
ATOM 696 C C . GLY A 1 87 ? 19.763 7.552 -9.248 1.00 93.56 87 GLY A C 1
ATOM 697 O O . GLY A 1 87 ? 20.544 7.903 -8.366 1.00 93.56 87 GLY A O 1
ATOM 698 N N . SER A 1 88 ? 18.472 7.892 -9.195 1.00 94.06 88 SER A N 1
ATOM 699 C CA . SER A 1 88 ? 17.845 8.458 -7.996 1.00 94.06 88 SER A CA 1
ATOM 700 C C . SER A 1 88 ? 16.331 8.259 -7.991 1.00 94.06 88 SER A C 1
ATOM 702 O O . SER A 1 88 ? 15.697 8.109 -9.037 1.00 94.06 88 SER A O 1
ATOM 704 N N . TRP A 1 89 ? 15.732 8.349 -6.801 1.00 93.38 89 TRP A N 1
ATOM 705 C CA . TRP A 1 89 ? 14.277 8.341 -6.636 1.00 93.38 89 TRP A CA 1
ATOM 706 C C . TRP A 1 89 ? 13.576 9.453 -7.436 1.00 93.38 89 TRP A C 1
ATOM 708 O O . TRP A 1 89 ? 12.533 9.210 -8.035 1.00 93.38 89 TRP A O 1
ATOM 718 N N . LEU A 1 90 ? 14.160 10.658 -7.497 1.00 93.25 90 LEU A N 1
ATOM 719 C CA . LEU A 1 90 ? 13.574 11.786 -8.228 1.00 93.25 90 LEU A CA 1
ATOM 720 C C . LEU A 1 90 ? 13.558 11.550 -9.744 1.00 93.25 90 LEU A C 1
ATOM 722 O O . LEU A 1 90 ? 12.578 11.885 -10.410 1.00 93.25 90 LEU A O 1
ATOM 726 N N . LEU A 1 91 ? 14.642 10.990 -10.289 1.00 93.00 91 LEU A N 1
ATOM 727 C CA . LEU A 1 91 ? 14.729 10.661 -11.713 1.00 93.00 91 LEU A CA 1
ATOM 728 C C . LEU A 1 91 ? 13.707 9.584 -12.079 1.00 93.00 91 LEU A C 1
ATOM 730 O O . LEU A 1 91 ? 12.966 9.751 -13.045 1.00 93.00 91 LEU A O 1
ATOM 734 N N . TRP A 1 92 ? 13.596 8.551 -11.245 1.00 93.56 92 TRP A N 1
ATOM 735 C CA . TRP A 1 92 ? 12.582 7.515 -11.396 1.00 93.56 92 TRP A CA 1
ATOM 736 C C . TRP A 1 92 ? 11.149 8.078 -11.349 1.00 93.56 92 TRP A C 1
ATOM 738 O O . TRP A 1 92 ? 10.356 7.821 -12.251 1.00 93.56 92 TRP A O 1
ATOM 748 N N . GLU A 1 93 ? 10.815 8.911 -10.359 1.00 89.00 93 GLU A N 1
ATOM 749 C CA . GLU A 1 93 ? 9.491 9.546 -10.242 1.00 89.00 93 GLU A CA 1
ATOM 750 C C . GLU A 1 93 ? 9.131 10.423 -11.448 1.00 89.00 93 GLU A C 1
ATOM 752 O O . GLU A 1 93 ? 7.972 10.479 -11.871 1.00 89.00 93 GLU A O 1
ATOM 757 N N . ASN A 1 94 ? 10.107 11.134 -12.012 1.00 88.44 94 ASN A N 1
ATOM 758 C CA . ASN A 1 94 ? 9.898 11.912 -13.229 1.00 88.44 94 ASN A CA 1
ATOM 759 C C . ASN A 1 94 ? 9.724 11.010 -14.460 1.00 88.44 94 ASN A C 1
ATOM 761 O O . ASN A 1 94 ? 8.873 11.315 -15.291 1.00 88.44 94 ASN A O 1
ATOM 765 N N . ALA A 1 95 ? 10.439 9.885 -14.554 1.00 88.62 95 ALA A N 1
ATOM 766 C CA . ALA A 1 95 ? 10.261 8.908 -15.631 1.00 88.62 95 ALA A CA 1
ATOM 767 C C . ALA A 1 95 ? 8.869 8.255 -15.584 1.00 88.62 95 ALA A C 1
ATOM 769 O O . ALA A 1 95 ? 8.182 8.174 -16.604 1.00 88.62 95 ALA A O 1
ATOM 770 N N . VAL A 1 96 ? 8.409 7.855 -14.393 1.00 86.44 96 VAL A N 1
ATOM 771 C CA . VAL A 1 96 ? 7.051 7.325 -14.179 1.00 86.44 96 VAL A CA 1
ATOM 772 C C . VAL A 1 96 ? 5.999 8.376 -14.545 1.00 86.44 96 VAL A C 1
ATOM 774 O O . VAL A 1 96 ? 5.048 8.075 -15.265 1.00 86.44 96 VAL A O 1
ATOM 777 N N . GLY A 1 97 ? 6.183 9.625 -14.108 1.00 80.94 97 GLY A N 1
ATOM 778 C CA . GLY A 1 97 ? 5.274 10.727 -14.430 1.00 80.94 97 GLY A CA 1
ATOM 779 C C . GLY A 1 97 ? 5.213 11.057 -15.926 1.00 80.94 97 GLY A C 1
ATOM 780 O O . GLY A 1 97 ? 4.127 11.246 -16.475 1.00 80.94 97 GLY A O 1
ATOM 781 N N . ALA A 1 98 ? 6.360 11.069 -16.608 1.00 84.25 98 ALA A N 1
ATOM 782 C CA . ALA A 1 98 ? 6.433 11.274 -18.052 1.00 84.25 98 ALA A CA 1
ATOM 783 C C . ALA A 1 98 ? 5.731 10.139 -18.809 1.00 84.25 98 ALA A C 1
ATOM 785 O O . ALA A 1 98 ? 4.946 10.391 -19.722 1.00 84.25 98 ALA A O 1
ATOM 786 N N . ARG A 1 99 ? 5.933 8.884 -18.379 1.00 82.69 99 ARG A N 1
ATOM 787 C CA . ARG A 1 99 ? 5.256 7.713 -18.954 1.00 82.69 99 ARG A CA 1
ATOM 788 C C . ARG A 1 99 ? 3.741 7.784 -18.796 1.00 82.69 99 ARG A C 1
ATOM 790 O O . ARG A 1 99 ? 3.020 7.433 -19.728 1.00 82.69 99 ARG A O 1
ATOM 797 N N . ALA A 1 100 ? 3.273 8.223 -17.632 1.00 75.19 100 ALA A N 1
ATOM 798 C CA . ALA A 1 100 ? 1.856 8.405 -17.346 1.00 75.19 100 ALA A CA 1
ATOM 799 C C . ALA A 1 100 ? 1.244 9.628 -18.057 1.00 75.19 100 ALA A C 1
ATOM 801 O O . ALA A 1 100 ? 0.033 9.821 -17.988 1.00 75.19 100 ALA A O 1
ATOM 802 N N . GLY A 1 101 ? 2.054 10.467 -18.717 1.00 75.06 101 GLY A N 1
ATOM 803 C CA . GLY A 1 101 ? 1.603 11.716 -19.334 1.00 75.06 101 GLY A CA 1
ATOM 804 C C . GLY A 1 101 ? 1.198 12.793 -18.322 1.00 75.06 101 GLY A C 1
ATOM 805 O O . GLY A 1 101 ? 0.543 13.763 -18.689 1.00 75.06 101 GLY A O 1
ATOM 806 N N . THR A 1 102 ? 1.565 12.634 -17.047 1.00 68.56 102 THR A N 1
ATOM 807 C CA . THR A 1 102 ? 1.205 13.559 -15.957 1.00 68.56 102 THR A CA 1
ATOM 808 C C . THR A 1 102 ? 2.288 14.597 -15.679 1.00 68.56 102 THR A C 1
ATOM 810 O O . THR A 1 102 ? 2.044 15.572 -14.970 1.00 68.56 102 THR A O 1
ATOM 813 N N . VAL A 1 103 ? 3.485 14.401 -16.236 1.00 70.56 103 VAL A N 1
ATOM 814 C CA . VAL A 1 103 ? 4.642 15.278 -16.052 1.00 70.56 103 VAL A CA 1
ATOM 815 C C . VAL A 1 103 ? 5.235 15.606 -17.418 1.00 70.56 103 VAL A C 1
ATOM 817 O O . VAL A 1 103 ? 5.800 14.742 -18.079 1.00 70.56 103 VAL A O 1
ATOM 820 N N . THR A 1 104 ? 5.107 16.864 -17.836 1.00 66.88 104 THR A N 1
ATOM 821 C CA . THR A 1 104 ? 5.684 17.389 -19.088 1.00 66.88 104 THR A CA 1
ATOM 822 C C . THR A 1 104 ? 6.987 18.156 -18.855 1.00 66.88 104 THR A C 1
ATOM 824 O O . THR A 1 104 ? 7.806 18.275 -19.761 1.00 66.88 104 THR A O 1
ATOM 827 N N . THR A 1 105 ? 7.212 18.630 -17.627 1.00 73.12 105 THR A N 1
ATOM 828 C CA . THR A 1 105 ? 8.450 19.263 -17.157 1.00 73.12 105 THR A CA 1
ATOM 829 C C . THR A 1 105 ? 8.893 18.612 -15.849 1.00 73.12 105 THR A C 1
ATOM 831 O O . THR A 1 105 ? 8.068 18.308 -14.991 1.00 73.12 105 THR A O 1
ATOM 834 N N . GLY A 1 106 ? 10.196 18.353 -15.693 1.00 76.44 106 GLY A N 1
ATOM 835 C CA . GLY A 1 106 ? 10.726 17.638 -14.527 1.00 76.44 106 GLY A CA 1
ATOM 836 C C . GLY A 1 106 ? 10.335 18.304 -13.202 1.00 76.44 106 GLY A C 1
ATOM 837 O O . GLY A 1 106 ? 10.582 19.492 -12.996 1.00 76.44 106 GLY A O 1
ATOM 838 N N . ARG A 1 107 ? 9.731 17.533 -12.291 1.00 82.38 107 ARG A N 1
ATOM 839 C CA . ARG A 1 107 ? 9.346 17.989 -10.950 1.00 82.38 107 ARG A CA 1
ATOM 840 C C . ARG A 1 107 ? 10.579 18.129 -10.057 1.00 82.38 107 ARG A C 1
ATOM 842 O O . ARG A 1 107 ? 11.546 17.378 -10.195 1.00 82.38 107 ARG A O 1
ATOM 849 N N . THR A 1 108 ? 10.518 19.058 -9.103 1.00 88.12 108 THR A N 1
ATOM 850 C CA . THR A 1 108 ? 11.558 19.213 -8.073 1.00 88.12 108 THR A CA 1
ATOM 851 C C . THR A 1 108 ? 11.441 18.135 -6.994 1.00 88.12 108 THR A C 1
ATOM 853 O O . THR A 1 108 ? 10.360 17.584 -6.767 1.00 88.12 108 THR A O 1
ATOM 856 N N . PHE A 1 109 ? 12.543 17.880 -6.277 1.00 90.25 109 PHE A N 1
ATOM 857 C CA . PHE A 1 109 ? 12.549 16.953 -5.143 1.00 90.25 109 PHE A CA 1
ATOM 858 C C . PHE A 1 109 ? 11.476 17.304 -4.108 1.00 90.25 109 PHE A C 1
ATOM 860 O O . PHE A 1 109 ? 10.686 16.444 -3.732 1.00 90.25 109 PHE A O 1
ATOM 867 N N . THR A 1 110 ? 11.414 18.570 -3.685 1.00 88.31 110 THR A N 1
ATOM 868 C CA . THR A 1 110 ? 10.487 19.036 -2.646 1.00 88.31 110 THR A CA 1
ATOM 869 C C . THR A 1 110 ? 9.032 18.807 -3.040 1.00 88.31 110 THR A C 1
ATOM 871 O O . THR A 1 110 ? 8.259 18.274 -2.246 1.00 88.31 110 THR A O 1
ATOM 874 N N . THR A 1 111 ? 8.659 19.150 -4.277 1.00 82.88 111 THR A N 1
ATOM 875 C CA . THR A 1 111 ? 7.295 18.944 -4.782 1.00 82.88 111 THR A CA 1
ATOM 876 C C . THR A 1 111 ? 6.929 17.461 -4.793 1.00 82.88 111 THR A C 1
ATOM 878 O O . THR A 1 111 ? 5.893 17.086 -4.243 1.00 82.88 111 THR A O 1
ATOM 881 N N . CYS A 1 112 ? 7.792 16.610 -5.359 1.00 82.62 112 CYS A N 1
ATOM 882 C CA . CYS A 1 112 ? 7.565 15.165 -5.381 1.00 82.62 112 CYS A CA 1
ATOM 883 C C . CYS A 1 112 ? 7.473 14.584 -3.971 1.00 82.62 112 CYS A C 1
ATOM 885 O O . CYS A 1 112 ? 6.593 13.772 -3.699 1.00 82.62 112 CYS A O 1
ATOM 887 N N . PHE A 1 113 ? 8.370 14.988 -3.070 1.00 85.00 113 PHE A N 1
ATOM 888 C CA . PHE A 1 113 ? 8.428 14.454 -1.715 1.00 85.00 113 PHE A CA 1
ATOM 889 C C . PHE A 1 113 ? 7.142 14.749 -0.949 1.00 85.00 113 PHE A C 1
ATOM 891 O O . PHE A 1 113 ? 6.544 13.830 -0.395 1.00 85.00 113 PHE A O 1
ATOM 898 N N . ILE A 1 114 ? 6.677 16.001 -0.972 1.00 79.25 114 ILE A N 1
ATOM 899 C CA . ILE A 1 114 ? 5.434 16.397 -0.299 1.00 79.25 114 ILE A CA 1
ATOM 900 C C . ILE A 1 114 ? 4.248 15.615 -0.871 1.00 79.25 114 ILE A C 1
ATOM 902 O O . ILE A 1 114 ? 3.471 15.038 -0.109 1.00 79.25 114 ILE A O 1
ATOM 906 N N . GLN A 1 115 ? 4.139 15.538 -2.201 1.00 78.25 115 GLN A N 1
ATOM 907 C CA . GLN A 1 115 ? 3.062 14.805 -2.863 1.00 78.25 115 GLN A CA 1
ATOM 908 C C . GLN A 1 115 ? 3.070 13.319 -2.475 1.00 78.25 115 GLN A C 1
ATOM 910 O O . GLN A 1 115 ? 2.043 12.769 -2.083 1.00 78.25 115 GLN A O 1
ATOM 915 N N . LYS A 1 116 ? 4.229 12.659 -2.533 1.00 81.94 116 LYS A N 1
ATOM 916 C CA . LYS A 1 116 ? 4.334 11.218 -2.274 1.00 81.94 116 LYS A CA 1
ATOM 917 C C . LYS A 1 116 ? 4.226 10.869 -0.798 1.00 81.94 116 LYS A C 1
ATOM 919 O O . LYS A 1 116 ? 3.622 9.845 -0.481 1.00 81.94 116 LYS A O 1
ATOM 924 N N . ALA A 1 117 ? 4.706 11.731 0.096 1.00 79.00 117 ALA A N 1
ATOM 925 C CA . ALA A 1 117 ? 4.449 11.614 1.527 1.00 79.00 117 ALA A CA 1
ATOM 926 C C . ALA A 1 117 ? 2.943 11.702 1.821 1.00 79.00 117 ALA A C 1
ATOM 928 O O . ALA A 1 117 ? 2.415 10.884 2.574 1.00 79.00 117 ALA A O 1
ATOM 929 N N . TYR A 1 118 ? 2.231 12.629 1.179 1.00 74.94 118 TYR A N 1
ATOM 930 C CA . TYR A 1 118 ? 0.781 12.720 1.316 1.00 74.94 118 TYR A CA 1
ATOM 931 C C . TYR A 1 118 ? 0.052 11.499 0.730 1.00 74.94 118 TYR A C 1
ATOM 933 O O . TYR A 1 118 ? -0.838 10.954 1.367 1.00 74.94 118 TYR A O 1
ATOM 941 N N . GLU A 1 119 ? 0.442 11.010 -0.447 1.00 74.62 119 GLU A N 1
ATOM 942 C CA . GLU A 1 119 ? -0.226 9.865 -1.086 1.00 74.62 119 GLU A CA 1
ATOM 943 C C . GLU A 1 119 ? 0.026 8.529 -0.357 1.00 74.62 119 GLU A C 1
ATOM 945 O O . GLU A 1 119 ? -0.880 7.702 -0.264 1.00 74.62 119 GLU A O 1
ATOM 950 N N . HIS A 1 120 ? 1.239 8.306 0.169 1.00 79.25 120 HIS A N 1
ATOM 951 C CA . HIS A 1 120 ? 1.676 6.972 0.612 1.00 79.25 120 HIS A CA 1
ATOM 952 C C . HIS A 1 120 ? 1.980 6.863 2.107 1.00 79.25 120 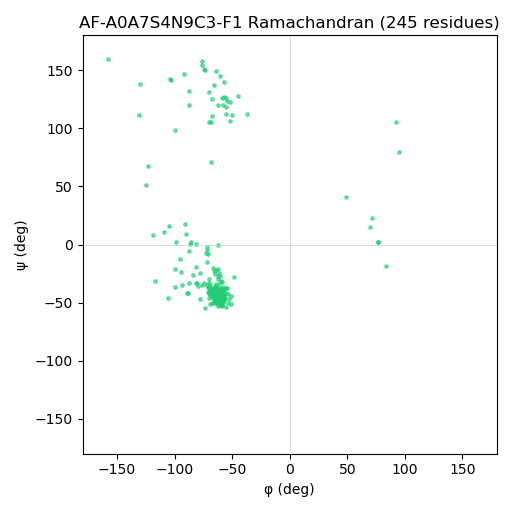HIS A C 1
ATOM 954 O O . HIS A 1 120 ? 1.787 5.795 2.685 1.00 79.25 120 HIS A O 1
ATOM 960 N N . LEU A 1 121 ? 2.447 7.935 2.756 1.00 80.44 121 LEU A N 1
ATOM 961 C CA . LEU A 1 121 ? 2.792 7.916 4.183 1.00 80.44 121 LEU A CA 1
ATOM 962 C C . LEU A 1 121 ? 1.624 8.382 5.063 1.00 80.44 121 LEU A C 1
ATOM 964 O O . LEU A 1 121 ? 1.412 7.838 6.149 1.00 80.44 121 LEU A O 1
ATOM 968 N N . TRP A 1 122 ? 0.828 9.346 4.591 1.00 79.06 122 TRP A N 1
ATOM 969 C CA . TRP A 1 122 ? -0.336 9.855 5.322 1.00 79.06 122 TRP A CA 1
ATOM 970 C C . TRP A 1 122 ? -1.327 8.770 5.771 1.00 79.06 122 TRP A C 1
ATOM 972 O O . TRP A 1 122 ? -1.741 8.835 6.928 1.00 79.06 122 TRP A O 1
ATOM 982 N N . PRO A 1 123 ? -1.683 7.745 4.964 1.00 78.31 123 PRO A N 1
ATOM 983 C CA . PRO A 1 123 ? -2.619 6.704 5.404 1.00 78.31 123 PRO A CA 1
ATOM 984 C C . PRO A 1 123 ? -2.136 5.974 6.658 1.00 78.31 123 PRO A C 1
ATOM 986 O O . PRO A 1 123 ? -2.908 5.744 7.588 1.00 78.31 123 PRO A O 1
ATOM 989 N N . VAL A 1 124 ? -0.832 5.681 6.722 1.00 81.94 124 VAL A N 1
ATOM 990 C CA . VAL A 1 124 ? -0.200 5.051 7.886 1.00 81.94 124 VAL A CA 1
ATOM 991 C C . VAL A 1 124 ? -0.299 5.973 9.100 1.00 81.94 124 VAL A C 1
ATOM 993 O O . VAL A 1 124 ? -0.734 5.542 10.168 1.00 81.94 124 VAL A O 1
ATOM 996 N N . ILE A 1 125 ? 0.059 7.251 8.941 1.00 81.25 125 ILE A N 1
ATOM 997 C CA . ILE A 1 125 ? -0.002 8.243 10.024 1.00 81.25 125 ILE A CA 1
ATOM 998 C C . ILE A 1 125 ? -1.438 8.393 10.538 1.00 81.25 125 ILE A C 1
ATOM 1000 O O . ILE A 1 125 ? -1.663 8.317 11.746 1.00 81.25 125 ILE A O 1
ATOM 1004 N N . ALA A 1 126 ? -2.409 8.546 9.638 1.00 80.25 126 ALA A N 1
ATOM 1005 C CA . ALA A 1 126 ? -3.813 8.730 9.976 1.00 80.25 126 ALA A CA 1
ATOM 1006 C C . ALA A 1 126 ? -4.358 7.543 10.782 1.00 80.25 126 ALA A C 1
ATOM 1008 O O . ALA A 1 126 ? -4.982 7.740 11.826 1.00 80.25 126 ALA A O 1
ATOM 1009 N N . VAL A 1 127 ? -4.083 6.308 10.345 1.00 79.38 127 VAL A N 1
ATOM 1010 C CA . VAL A 1 127 ? -4.524 5.095 11.050 1.00 79.38 127 VAL A CA 1
ATOM 1011 C C . VAL A 1 127 ? -3.869 4.987 12.428 1.00 79.38 127 VAL A C 1
ATOM 1013 O O . VAL A 1 127 ? -4.551 4.679 13.406 1.00 79.38 127 VAL A O 1
ATOM 1016 N N . LEU A 1 128 ? -2.574 5.294 12.554 1.00 82.75 128 LEU A N 1
ATOM 1017 C CA . LEU A 1 128 ? -1.884 5.304 13.849 1.00 82.75 128 LEU A CA 1
ATOM 1018 C C . LEU A 1 128 ? -2.443 6.370 14.801 1.00 82.75 128 LEU A C 1
ATOM 1020 O O . LEU A 1 128 ? -2.598 6.104 15.996 1.00 82.75 128 LEU A O 1
ATOM 1024 N N . MET A 1 129 ? -2.744 7.565 14.291 1.00 80.38 129 MET A N 1
ATOM 1025 C CA . MET A 1 129 ? -3.338 8.646 15.075 1.00 80.38 129 MET A CA 1
ATOM 1026 C C . MET A 1 129 ? -4.745 8.283 15.550 1.00 80.38 129 MET A C 1
ATOM 1028 O O . MET A 1 129 ? -5.009 8.384 16.747 1.00 80.38 129 MET A O 1
ATOM 1032 N N . ASP A 1 130 ? -5.617 7.785 14.672 1.00 82.94 130 ASP A N 1
ATOM 1033 C CA . ASP A 1 130 ? -6.960 7.332 15.059 1.00 82.94 130 ASP A CA 1
ATOM 1034 C C . ASP A 1 130 ? -6.908 6.198 16.072 1.00 82.94 130 ASP A C 1
ATOM 1036 O O . ASP A 1 130 ? -7.585 6.246 17.093 1.00 82.94 130 ASP A O 1
ATOM 1040 N N . THR A 1 131 ? -6.016 5.233 15.868 1.00 82.25 131 THR A N 1
ATOM 1041 C CA . THR A 1 131 ? -5.811 4.135 16.813 1.00 82.25 131 THR A CA 1
ATOM 1042 C C . THR A 1 131 ? -5.502 4.643 18.231 1.00 82.25 131 THR A C 1
ATOM 1044 O O . THR A 1 131 ? -5.950 4.061 19.223 1.00 82.25 131 THR A O 1
ATOM 1047 N N . ARG A 1 132 ? -4.741 5.740 18.349 1.00 81.94 132 ARG A N 1
ATOM 1048 C CA . ARG A 1 132 ? -4.397 6.366 19.635 1.00 81.94 132 ARG A CA 1
ATOM 1049 C C . ARG A 1 132 ? -5.540 7.207 20.200 1.00 81.94 132 ARG A C 1
ATOM 1051 O O . ARG A 1 132 ? -5.851 7.062 21.380 1.00 81.94 132 ARG A O 1
ATOM 1058 N N . LEU A 1 133 ? -6.157 8.055 19.380 1.00 81.12 133 LEU A N 1
ATOM 1059 C CA . LEU A 1 133 ? -7.219 8.979 19.795 1.00 81.12 133 LEU A CA 1
ATOM 1060 C C . LEU A 1 133 ? -8.526 8.237 20.123 1.00 81.12 133 LEU A C 1
ATOM 1062 O O . LEU A 1 133 ? -9.158 8.499 21.143 1.00 81.12 133 LEU A O 1
ATOM 1066 N N . SER A 1 134 ? -8.879 7.238 19.318 1.00 83.69 134 SER A N 1
ATOM 1067 C CA . SER A 1 134 ? -10.088 6.416 19.443 1.00 83.69 134 SER A CA 1
ATOM 1068 C C . SER A 1 134 ? -9.884 5.173 20.319 1.00 83.69 134 SER A C 1
ATOM 1070 O O . SER A 1 134 ? -10.769 4.318 20.399 1.00 83.69 134 SER A O 1
ATOM 1072 N N . LYS A 1 135 ? -8.744 5.047 21.018 1.00 84.44 135 LYS A N 1
ATOM 1073 C CA . LYS A 1 135 ? -8.337 3.829 21.747 1.00 84.44 135 LYS A CA 1
ATOM 1074 C C . LYS A 1 135 ? -9.417 3.281 22.681 1.00 84.44 135 LYS A C 1
ATOM 1076 O O . LYS A 1 135 ? -9.640 2.074 22.709 1.00 84.44 135 LYS A O 1
ATOM 1081 N N . GLY A 1 136 ? -10.086 4.141 23.451 1.00 85.38 136 GLY A N 1
ATOM 1082 C CA . GLY A 1 136 ? -11.138 3.723 24.385 1.00 85.38 136 GLY A CA 1
ATOM 1083 C C . GLY A 1 136 ? -12.364 3.135 23.679 1.00 85.38 136 GLY A C 1
ATOM 1084 O O . GLY A 1 136 ? -12.879 2.097 24.092 1.00 85.38 136 GLY A O 1
ATOM 1085 N N . ALA A 1 137 ? -12.796 3.760 22.583 1.00 85.50 137 ALA A N 1
ATOM 1086 C CA . ALA A 1 137 ? -13.900 3.274 21.761 1.00 85.50 137 ALA A CA 1
ATOM 1087 C C . ALA A 1 137 ? -13.542 1.952 21.066 1.00 85.50 137 ALA A C 1
ATOM 1089 O O . ALA A 1 137 ? -14.291 0.980 21.159 1.00 85.50 137 ALA A O 1
ATOM 1090 N N . LEU A 1 138 ? -12.344 1.873 20.478 1.00 87.06 138 LEU A N 1
ATOM 1091 C CA . LEU A 1 138 ? -11.834 0.653 19.854 1.00 87.06 138 LEU A CA 1
ATOM 1092 C C . LEU A 1 138 ? -11.698 -0.492 20.870 1.00 87.06 138 LEU A C 1
ATOM 1094 O O . LEU A 1 138 ? -12.106 -1.608 20.566 1.00 87.06 138 LEU A O 1
ATOM 1098 N N . LYS A 1 139 ? -11.222 -0.233 22.099 1.00 86.94 139 LYS A N 1
ATOM 1099 C CA . LYS A 1 139 ? -11.186 -1.235 23.184 1.00 86.94 139 LYS A CA 1
ATOM 1100 C C . LYS A 1 139 ? -12.569 -1.828 23.463 1.00 86.94 139 LYS A C 1
ATOM 1102 O O . LYS A 1 139 ? -12.692 -3.045 23.569 1.00 86.94 139 LYS A O 1
ATOM 1107 N N . ARG A 1 140 ? -13.611 -0.991 23.559 1.00 86.19 140 ARG A N 1
ATOM 1108 C CA . ARG A 1 140 ? -14.993 -1.466 23.766 1.00 86.19 140 ARG A CA 1
ATOM 1109 C C . ARG A 1 140 ? -15.473 -2.320 22.599 1.00 86.19 140 ARG A C 1
ATOM 1111 O O . ARG A 1 140 ? -16.067 -3.371 22.807 1.00 86.19 140 ARG A O 1
ATOM 1118 N N . VAL A 1 141 ? -15.182 -1.889 21.377 1.00 84.62 141 VAL A N 1
ATOM 1119 C CA . VAL A 1 141 ? -15.599 -2.588 20.159 1.00 84.62 141 VAL A CA 1
ATOM 1120 C C . VAL A 1 141 ? -14.889 -3.935 20.013 1.00 84.62 141 VAL A C 1
ATOM 1122 O O . VAL A 1 141 ? -15.529 -4.933 19.691 1.00 84.62 141 VAL A O 1
ATOM 1125 N N . TYR A 1 142 ? -13.594 -4.010 20.316 1.00 84.12 142 TYR A N 1
ATOM 1126 C CA . TYR A 1 142 ? -12.813 -5.251 20.293 1.00 84.12 142 TYR A CA 1
ATOM 1127 C C . TYR A 1 142 ? -12.969 -6.122 21.547 1.00 84.12 142 TYR A C 1
ATOM 1129 O O . TYR A 1 142 ? -12.381 -7.203 21.604 1.00 84.12 142 TYR A O 1
ATOM 1137 N N . ALA A 1 143 ? -13.775 -5.710 22.528 1.00 83.81 143 ALA A N 1
ATOM 1138 C CA . ALA A 1 143 ? -13.993 -6.488 23.740 1.00 83.81 143 ALA A CA 1
ATOM 1139 C C . ALA A 1 143 ? -14.530 -7.893 23.411 1.00 83.81 143 ALA A C 1
ATOM 1141 O O . ALA A 1 143 ? -15.518 -8.055 22.686 1.00 83.81 143 ALA A O 1
ATOM 1142 N N . GLY A 1 144 ? -13.849 -8.911 23.944 1.00 77.38 144 GLY A N 1
ATOM 1143 C CA . GLY A 1 144 ? -14.181 -10.323 23.735 1.00 77.38 144 GLY A CA 1
ATOM 1144 C C . GLY A 1 144 ? -13.773 -10.893 22.372 1.00 77.38 144 GLY A C 1
ATOM 1145 O O . GLY A 1 144 ? -14.048 -12.060 22.104 1.00 77.38 144 GLY A O 1
ATOM 1146 N N . ALA A 1 145 ? -13.118 -10.115 21.506 1.00 78.94 145 ALA A N 1
ATOM 1147 C CA . ALA A 1 145 ? -12.689 -10.601 20.203 1.00 78.94 145 ALA A CA 1
ATOM 1148 C C . ALA A 1 145 ? -11.305 -11.262 20.262 1.00 78.94 145 ALA A C 1
ATOM 1150 O O . ALA A 1 145 ? -10.344 -10.711 20.801 1.00 78.94 145 ALA A O 1
ATOM 1151 N N . GLY A 1 146 ? -11.199 -12.451 19.665 1.00 79.88 146 GLY A N 1
ATOM 1152 C CA . GLY A 1 146 ? -9.930 -13.153 19.518 1.00 79.88 146 GLY A CA 1
ATOM 1153 C C . GLY A 1 146 ? -9.015 -12.439 18.510 1.00 79.88 146 GLY A C 1
ATOM 1154 O O . GLY A 1 146 ? -9.451 -12.158 17.391 1.00 79.88 146 GLY A O 1
ATOM 1155 N N . PRO A 1 147 ? -7.741 -12.186 18.845 1.00 80.00 147 PRO A N 1
ATOM 1156 C CA . PRO A 1 147 ? -6.829 -11.418 17.996 1.00 80.00 147 PRO A CA 1
ATOM 1157 C C . PRO A 1 147 ? -6.531 -12.099 16.659 1.00 80.00 147 PRO A C 1
ATOM 1159 O O . PRO A 1 147 ? -6.520 -11.443 15.622 1.00 80.00 147 PRO A O 1
ATOM 1162 N N . TRP A 1 148 ? -6.364 -13.423 16.670 1.00 81.69 148 TRP A N 1
ATOM 1163 C CA . TRP A 1 148 ? -6.142 -14.212 15.460 1.00 81.69 148 TRP A CA 1
ATOM 1164 C C . TRP A 1 148 ? -7.350 -14.200 14.534 1.00 81.69 148 TRP A C 1
ATOM 1166 O O . TRP A 1 148 ? -7.196 -13.976 13.340 1.00 81.69 148 TRP A O 1
ATOM 1176 N N . ARG A 1 149 ? -8.560 -14.354 15.088 1.00 82.88 149 ARG A N 1
ATOM 1177 C CA . ARG A 1 149 ? -9.803 -14.274 14.313 1.00 82.88 149 ARG A CA 1
ATOM 1178 C C . ARG A 1 149 ? -9.906 -12.935 13.585 1.00 82.88 149 ARG A C 1
ATOM 1180 O O . ARG A 1 149 ? -10.183 -12.917 12.391 1.00 82.88 149 ARG A O 1
ATOM 1187 N N . ASN A 1 150 ? -9.649 -11.832 14.287 1.00 81.44 150 ASN A N 1
ATOM 1188 C CA . ASN A 1 150 ? -9.721 -10.501 13.688 1.00 81.44 150 ASN A CA 1
ATOM 1189 C C . ASN A 1 150 ? -8.623 -10.261 12.653 1.00 81.44 150 ASN A C 1
ATOM 1191 O O . ASN A 1 150 ? -8.904 -9.674 11.610 1.00 81.44 150 ASN A O 1
ATOM 1195 N N . LEU A 1 151 ? -7.397 -10.729 12.903 1.00 81.81 151 LEU A N 1
ATOM 1196 C CA . LEU A 1 151 ? -6.317 -10.647 11.923 1.00 81.81 151 LEU A CA 1
ATOM 1197 C C . LEU A 1 151 ? -6.679 -11.420 10.648 1.00 81.81 151 LEU A C 1
ATOM 1199 O O . LEU A 1 151 ? -6.616 -10.853 9.561 1.00 81.81 151 LEU A O 1
ATOM 1203 N N . CYS A 1 152 ? -7.114 -12.677 10.777 1.00 83.31 152 CYS A N 1
ATOM 1204 C CA . CYS A 1 152 ? -7.533 -13.503 9.645 1.00 83.31 152 CYS A CA 1
ATOM 1205 C C . CYS A 1 152 ? -8.692 -12.863 8.876 1.00 83.31 152 CYS A C 1
ATOM 1207 O O . CYS A 1 152 ? -8.656 -12.827 7.651 1.00 83.31 152 CYS A O 1
ATOM 1209 N N . GLN A 1 153 ? -9.684 -12.305 9.574 1.00 83.19 153 GLN A N 1
ATOM 1210 C CA . GLN A 1 153 ? -10.794 -11.598 8.938 1.00 83.19 153 GLN A CA 1
ATOM 1211 C C . GLN A 1 153 ? -10.323 -10.341 8.194 1.00 83.19 153 GLN A C 1
ATOM 1213 O O . GLN A 1 153 ? -10.753 -10.108 7.066 1.00 83.19 153 GLN A O 1
ATOM 1218 N N . SER A 1 154 ? -9.434 -9.552 8.799 1.00 78.00 154 SER A N 1
ATOM 1219 C CA . SER A 1 154 ? -8.905 -8.314 8.211 1.00 78.00 154 SER A CA 1
ATOM 1220 C C . SER A 1 154 ? -8.101 -8.608 6.945 1.00 78.00 154 SER A C 1
ATOM 1222 O O . SER A 1 154 ? -8.375 -8.042 5.889 1.00 78.00 154 SER A O 1
ATOM 1224 N N . MET A 1 155 ? -7.164 -9.555 7.037 1.00 79.69 155 MET A N 1
ATOM 1225 C CA . MET A 1 155 ? -6.336 -9.992 5.914 1.00 79.69 155 MET A CA 1
ATOM 1226 C C . MET A 1 155 ? -7.185 -10.649 4.825 1.00 79.69 155 MET A C 1
ATOM 1228 O O . MET A 1 155 ? -7.074 -10.280 3.663 1.00 79.69 155 MET A O 1
ATOM 1232 N N . GLY A 1 156 ? -8.075 -11.576 5.189 1.00 78.12 156 GLY A N 1
ATOM 1233 C CA . GLY A 1 156 ? -8.952 -12.268 4.245 1.00 78.12 156 GLY A CA 1
ATOM 1234 C C . GLY A 1 156 ? -9.855 -11.305 3.477 1.00 78.12 156 GLY A C 1
ATOM 1235 O O . GLY A 1 156 ? -9.929 -11.381 2.255 1.00 78.12 156 GLY A O 1
ATOM 1236 N N . SER A 1 157 ? -10.469 -10.342 4.170 1.00 75.38 157 SER A N 1
ATOM 1237 C CA . SER A 1 157 ? -11.291 -9.311 3.524 1.00 75.38 157 SER A CA 1
ATOM 1238 C C . SER A 1 157 ? -10.453 -8.448 2.577 1.00 75.38 157 SER A C 1
ATOM 1240 O O . SER A 1 157 ? -10.885 -8.187 1.456 1.00 75.38 157 SER A O 1
ATOM 1242 N N . PHE A 1 158 ? -9.241 -8.058 2.998 1.00 75.81 158 PHE A N 1
ATOM 1243 C CA . PHE A 1 158 ? -8.279 -7.329 2.166 1.00 75.81 158 PHE A CA 1
ATOM 1244 C C . PHE A 1 158 ? -7.923 -8.080 0.883 1.00 75.81 158 PHE A C 1
ATOM 1246 O O . PHE A 1 158 ? -7.996 -7.499 -0.197 1.00 75.81 158 PHE A O 1
ATOM 1253 N N . PHE A 1 159 ? -7.625 -9.375 0.975 1.00 75.75 159 PHE A N 1
ATOM 1254 C CA . PHE A 1 159 ? -7.322 -10.193 -0.197 1.00 75.75 159 PHE A CA 1
ATOM 1255 C C . PHE A 1 159 ? -8.507 -10.374 -1.130 1.00 75.75 159 PHE A C 1
ATOM 1257 O O . PHE A 1 159 ? -8.332 -10.259 -2.339 1.00 75.75 159 PHE A O 1
ATOM 1264 N N . VAL A 1 160 ? -9.698 -10.653 -0.596 1.00 75.00 160 VAL A N 1
ATOM 1265 C CA . VAL A 1 160 ? -10.895 -10.856 -1.422 1.00 75.00 160 VAL A CA 1
ATOM 1266 C C . VAL A 1 160 ? -11.214 -9.582 -2.197 1.00 75.00 160 VAL A C 1
ATOM 1268 O O . VAL A 1 160 ? -11.330 -9.626 -3.418 1.00 75.00 160 VAL A O 1
ATOM 1271 N N . LEU A 1 161 ? -11.285 -8.435 -1.516 1.00 71.69 161 LEU A N 1
ATOM 1272 C CA . LEU A 1 161 ? -11.577 -7.162 -2.176 1.00 71.69 161 LEU A CA 1
ATOM 1273 C C . LEU A 1 161 ? -10.449 -6.730 -3.118 1.00 71.69 161 LEU A C 1
ATOM 1275 O O . LEU A 1 161 ? -10.738 -6.256 -4.212 1.00 71.69 161 LEU A O 1
ATOM 1279 N N . GLY A 1 162 ? -9.187 -6.949 -2.740 1.00 70.19 162 GLY A N 1
ATOM 1280 C CA . GLY A 1 162 ? -8.041 -6.707 -3.615 1.00 70.19 162 GLY A CA 1
ATOM 1281 C C . GLY A 1 162 ? -8.090 -7.557 -4.887 1.00 70.19 162 GLY A C 1
ATOM 1282 O O . GLY A 1 162 ? -7.878 -7.034 -5.972 1.00 70.19 162 GLY A O 1
ATOM 1283 N N . SER A 1 163 ? -8.456 -8.837 -4.777 1.00 69.50 163 SER A N 1
ATOM 1284 C CA . SER A 1 163 ? -8.573 -9.749 -5.926 1.00 69.50 163 SER A CA 1
ATOM 1285 C C . SER A 1 163 ? -9.731 -9.364 -6.846 1.00 69.50 163 SER A C 1
ATOM 1287 O O . SER A 1 163 ? -9.584 -9.380 -8.064 1.00 69.50 163 SER A O 1
ATOM 1289 N N . VAL A 1 164 ? -10.879 -8.976 -6.278 1.00 69.69 164 VAL A N 1
ATOM 1290 C CA . VAL A 1 164 ? -12.018 -8.462 -7.056 1.00 69.69 164 VAL A CA 1
ATOM 1291 C C . VAL A 1 164 ? -11.632 -7.172 -7.777 1.00 69.69 164 VAL A C 1
ATOM 1293 O O . VAL A 1 164 ? -11.933 -7.020 -8.958 1.00 69.69 164 VAL A O 1
ATOM 1296 N N . TRP A 1 165 ? -10.937 -6.259 -7.095 1.00 71.31 165 TRP A N 1
ATOM 1297 C CA . TRP A 1 165 ? -10.451 -5.021 -7.698 1.00 71.31 165 TRP A CA 1
ATOM 1298 C C . TRP A 1 165 ? -9.469 -5.292 -8.841 1.00 71.31 165 TRP A C 1
ATOM 1300 O O . TRP A 1 165 ? -9.642 -4.742 -9.927 1.00 71.31 165 TRP A O 1
ATOM 1310 N N . GLU A 1 166 ? -8.487 -6.174 -8.631 1.00 66.69 166 GLU A N 1
ATOM 1311 C CA . GLU A 1 166 ? -7.549 -6.606 -9.673 1.00 66.69 166 GLU 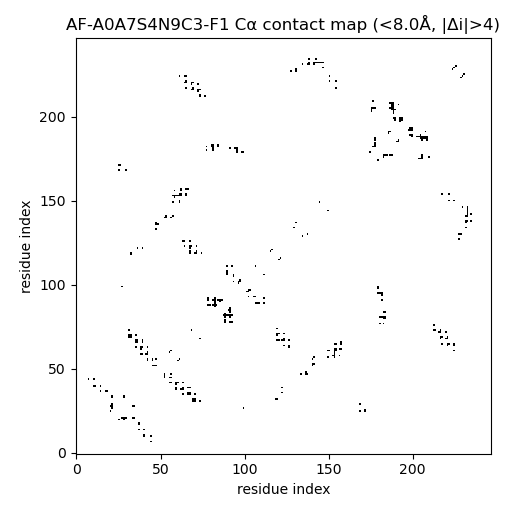A CA 1
ATOM 1312 C C . GLU A 1 166 ? -8.293 -7.203 -10.875 1.00 66.69 166 GLU A C 1
ATOM 1314 O O . GLU A 1 166 ? -8.010 -6.816 -12.005 1.00 66.69 166 GLU A O 1
ATOM 1319 N N . ALA A 1 167 ? -9.297 -8.059 -10.661 1.00 65.31 167 ALA A N 1
ATOM 1320 C CA . ALA A 1 167 ? -10.093 -8.642 -11.743 1.00 65.31 167 ALA A CA 1
ATOM 1321 C C . ALA A 1 167 ? -10.902 -7.591 -12.530 1.00 65.31 167 ALA A C 1
ATOM 1323 O O . ALA A 1 167 ? -10.980 -7.651 -13.757 1.00 65.31 167 ALA A O 1
ATOM 1324 N N . VAL A 1 168 ? -11.483 -6.600 -11.846 1.00 65.50 168 VAL A N 1
ATOM 1325 C CA . VAL A 1 168 ? -12.208 -5.492 -12.492 1.00 65.50 168 VAL A CA 1
ATOM 1326 C C . VAL A 1 168 ? -11.251 -4.584 -13.272 1.00 65.50 168 VAL A C 1
ATOM 1328 O O . VAL A 1 168 ? -11.590 -4.130 -14.367 1.00 65.50 168 VAL A O 1
ATOM 1331 N N . ALA A 1 169 ? -10.057 -4.331 -12.734 1.00 61.22 169 ALA A N 1
ATOM 1332 C CA . ALA A 1 169 ? -9.051 -3.469 -13.347 1.00 61.22 169 ALA A CA 1
ATOM 1333 C C . ALA A 1 169 ? -8.316 -4.138 -14.522 1.00 61.22 169 ALA A C 1
ATOM 1335 O O . ALA A 1 169 ? -8.015 -3.461 -15.506 1.00 61.22 169 ALA A O 1
ATOM 1336 N N . ALA A 1 170 ? -8.075 -5.452 -14.454 1.00 56.38 170 ALA A N 1
ATOM 1337 C CA . ALA A 1 170 ? -7.393 -6.234 -15.488 1.00 56.38 170 ALA A CA 1
ATOM 1338 C C . ALA A 1 170 ? -8.123 -6.202 -16.841 1.00 56.38 170 ALA A C 1
ATOM 1340 O O . ALA A 1 170 ? -7.490 -6.280 -17.890 1.00 56.38 170 ALA A O 1
ATOM 1341 N N . ASN A 1 171 ? -9.442 -5.998 -16.829 1.00 51.91 171 ASN A N 1
ATOM 1342 C CA . ASN A 1 171 ? -10.253 -5.857 -18.040 1.00 51.91 171 ASN A CA 1
ATOM 1343 C C . ASN A 1 171 ? -10.033 -4.527 -18.793 1.00 51.91 171 ASN A C 1
ATOM 1345 O O . ASN A 1 171 ? -10.660 -4.313 -19.829 1.00 51.91 171 ASN A O 1
ATOM 1349 N N . LYS A 1 172 ? -9.185 -3.614 -18.294 1.00 52.56 172 LYS A N 1
ATOM 1350 C CA . LYS A 1 172 ? -9.000 -2.261 -18.849 1.00 52.56 172 LYS A CA 1
ATOM 1351 C C . LYS A 1 172 ? -7.537 -1.934 -19.195 1.00 52.56 172 LYS A C 1
ATOM 1353 O O . LYS A 1 172 ? -7.034 -0.880 -18.830 1.00 52.56 172 LYS A O 1
ATOM 1358 N N . ASP A 1 173 ? -6.899 -2.826 -19.948 1.00 53.25 173 ASP A N 1
ATOM 1359 C CA . ASP A 1 173 ? -5.485 -2.849 -20.373 1.00 53.25 173 ASP A CA 1
ATOM 1360 C C . ASP A 1 173 ? -4.576 -3.642 -19.423 1.00 53.25 173 ASP A C 1
ATOM 1362 O O . ASP A 1 173 ? -4.189 -3.167 -18.354 1.00 53.25 173 ASP A O 1
ATOM 1366 N N . GLY A 1 174 ? -4.175 -4.837 -19.868 1.00 52.28 174 GLY A N 1
ATOM 1367 C CA . GLY A 1 174 ? -3.188 -5.709 -19.224 1.00 52.28 174 GLY A CA 1
ATOM 1368 C C . GLY A 1 174 ? -1.770 -5.137 -19.273 1.00 52.28 174 GLY A C 1
ATOM 1369 O O . GLY A 1 174 ? -0.918 -5.613 -20.019 1.00 52.28 174 GLY A O 1
ATOM 1370 N N . LYS A 1 175 ? -1.517 -4.074 -18.509 1.00 64.06 175 LYS A N 1
ATOM 1371 C CA . LYS A 1 175 ? -0.223 -3.386 -18.481 1.00 64.06 175 LYS A CA 1
ATOM 1372 C C . LYS A 1 175 ? 0.710 -4.028 -17.452 1.00 64.06 175 LYS A C 1
ATOM 1374 O O . LYS A 1 175 ? 0.424 -4.016 -16.260 1.00 64.06 175 LYS A O 1
ATOM 1379 N N . ASN A 1 176 ? 1.847 -4.524 -17.936 1.00 78.62 176 ASN A N 1
ATOM 1380 C CA . ASN A 1 176 ? 2.975 -5.012 -17.141 1.00 78.62 176 ASN A CA 1
ATOM 1381 C C . ASN A 1 176 ? 3.452 -3.930 -16.140 1.00 78.62 176 ASN A C 1
ATOM 1383 O O . ASN A 1 176 ? 3.830 -2.823 -16.543 1.00 78.62 176 ASN A O 1
ATOM 1387 N N . VAL A 1 177 ? 3.475 -4.264 -14.844 1.00 79.00 177 VAL A N 1
ATOM 1388 C CA . VAL A 1 177 ? 3.894 -3.400 -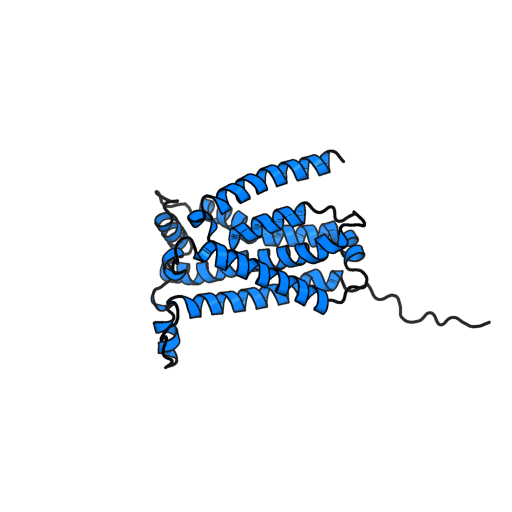13.723 1.00 79.00 177 VAL A CA 1
ATOM 1389 C C . VAL A 1 177 ? 5.307 -2.855 -13.921 1.00 79.00 177 VAL A C 1
ATOM 1391 O O . VAL A 1 177 ? 5.555 -1.686 -13.618 1.00 79.00 177 VAL A O 1
ATOM 1394 N N . LEU A 1 178 ? 6.224 -3.651 -14.472 1.00 86.00 178 LEU A N 1
ATOM 1395 C CA . LEU A 1 178 ? 7.598 -3.229 -14.744 1.00 86.00 178 LEU A CA 1
ATOM 1396 C C . LEU A 1 178 ? 7.636 -2.077 -15.750 1.00 86.00 178 LEU A C 1
ATOM 1398 O O . LEU A 1 178 ? 8.356 -1.103 -15.547 1.00 86.00 178 LEU A O 1
ATOM 1402 N N . ILE A 1 179 ? 6.807 -2.138 -16.793 1.00 84.75 179 ILE A N 1
ATOM 1403 C CA . ILE A 1 179 ? 6.716 -1.074 -17.799 1.00 84.75 179 ILE A CA 1
ATOM 1404 C C . ILE A 1 179 ? 6.071 0.171 -17.194 1.00 84.75 179 ILE A C 1
ATOM 1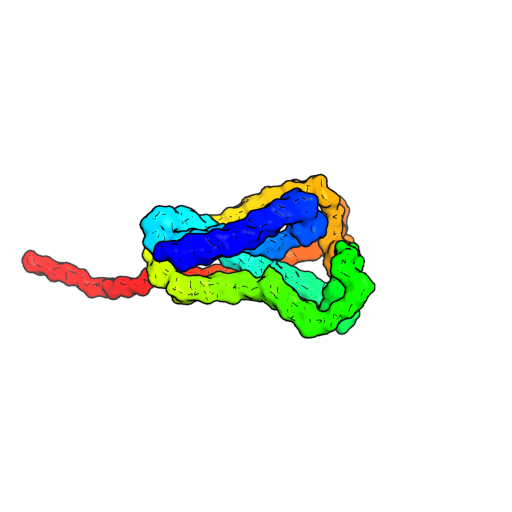406 O O . ILE A 1 179 ? 6.555 1.286 -17.395 1.00 84.75 179 ILE A O 1
ATOM 1410 N N . VAL A 1 180 ? 4.972 0.009 -16.456 1.00 79.44 180 VAL A N 1
ATOM 1411 C CA . VAL A 1 180 ? 4.229 1.152 -15.907 1.00 79.44 180 VAL A CA 1
ATOM 1412 C C . VAL A 1 180 ? 5.077 1.928 -14.907 1.00 79.44 180 VAL A C 1
ATOM 1414 O O . VAL A 1 180 ? 5.193 3.147 -15.004 1.00 79.44 180 VAL A O 1
ATOM 1417 N N . TYR A 1 181 ? 5.737 1.217 -14.000 1.00 83.81 181 TYR A N 1
ATOM 1418 C CA . TYR A 1 181 ? 6.575 1.823 -12.976 1.00 83.81 181 TYR A CA 1
ATOM 1419 C C . TYR A 1 181 ? 8.032 1.982 -13.397 1.00 83.81 181 TYR A C 1
ATOM 1421 O O . TYR A 1 181 ? 8.878 2.169 -12.525 1.00 83.81 181 TYR A O 1
ATOM 1429 N N . GLN A 1 182 ? 8.334 1.914 -14.699 1.00 88.56 182 GLN A N 1
ATOM 1430 C CA . GLN A 1 182 ? 9.674 2.151 -15.250 1.00 88.56 182 GLN A CA 1
ATOM 1431 C C . GLN A 1 182 ? 10.764 1.370 -14.492 1.00 88.56 182 GLN A C 1
ATOM 1433 O O . GLN A 1 182 ? 11.825 1.906 -14.162 1.00 88.56 182 GLN A O 1
ATOM 1438 N N . GLN A 1 183 ? 10.455 0.122 -14.140 1.00 90.44 183 GLN A N 1
ATOM 1439 C CA . GLN A 1 183 ? 11.346 -0.762 -13.405 1.00 90.44 183 GLN A CA 1
ATOM 1440 C C . GLN A 1 183 ? 12.443 -1.303 -14.325 1.00 90.44 183 GLN A C 1
ATOM 1442 O O . GLN A 1 183 ? 12.238 -1.411 -15.536 1.00 90.44 183 GLN A O 1
ATOM 1447 N N . PRO A 1 184 ? 13.604 -1.670 -13.762 1.00 89.75 184 PRO A N 1
ATOM 1448 C CA . PRO A 1 184 ? 14.674 -2.264 -14.544 1.00 89.75 184 PRO A CA 1
ATOM 1449 C C . PRO A 1 184 ? 14.234 -3.545 -15.282 1.00 89.75 184 PRO A C 1
ATOM 1451 O O . PRO A 1 184 ? 13.575 -4.401 -14.685 1.00 89.75 184 PRO A O 1
ATOM 1454 N N . PRO A 1 185 ? 14.667 -3.750 -16.541 1.00 89.75 185 PRO A N 1
ATOM 1455 C CA . PRO A 1 185 ? 14.270 -4.908 -17.352 1.00 89.75 185 PRO A CA 1
ATOM 1456 C C . PRO A 1 185 ? 14.781 -6.250 -16.799 1.00 89.75 185 PRO A C 1
ATOM 1458 O O . PRO A 1 185 ? 14.189 -7.302 -17.046 1.00 89.75 185 PRO A O 1
ATOM 1461 N N . TYR A 1 186 ? 15.847 -6.228 -15.991 1.00 91.31 186 TYR A N 1
ATOM 1462 C CA . TYR A 1 186 ? 16.363 -7.416 -15.301 1.00 91.31 186 TYR A CA 1
ATOM 1463 C C . TYR A 1 186 ? 15.458 -7.901 -14.151 1.0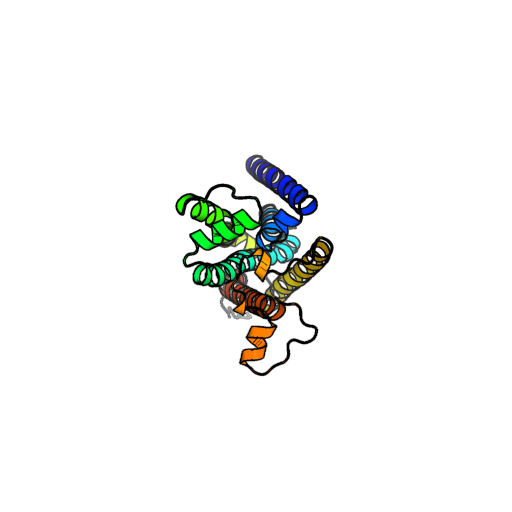0 91.31 186 TYR A C 1
ATOM 1465 O O . TYR A 1 186 ? 15.718 -8.950 -13.575 1.00 91.31 186 TYR A O 1
ATOM 1473 N N . MET A 1 187 ? 14.382 -7.180 -13.814 1.00 92.00 187 MET A N 1
ATOM 1474 C CA . MET A 1 187 ? 13.352 -7.658 -12.878 1.00 92.00 187 MET A CA 1
ATOM 1475 C C . MET A 1 187 ? 12.267 -8.509 -13.555 1.00 92.00 187 MET A C 1
ATOM 1477 O O . MET A 1 187 ? 11.324 -8.936 -12.889 1.00 92.00 187 MET A O 1
ATOM 1481 N N . SER A 1 188 ? 12.377 -8.756 -14.863 1.00 93.06 188 SER A N 1
ATOM 1482 C CA . SER A 1 188 ? 11.475 -9.667 -15.567 1.00 93.06 188 SER A CA 1
ATOM 1483 C C . SER A 1 188 ? 11.548 -11.082 -14.989 1.00 93.06 188 SER A C 1
ATOM 1485 O O . SER A 1 188 ? 12.606 -11.572 -14.587 1.00 93.06 188 SER A O 1
ATOM 1487 N N . SER A 1 189 ? 10.408 -11.767 -14.979 1.00 92.25 189 SER A N 1
ATOM 1488 C CA . SER A 1 189 ? 10.268 -13.129 -14.458 1.00 92.25 189 SER A CA 1
ATOM 1489 C C . SER A 1 189 ? 11.200 -14.101 -15.177 1.00 92.25 189 SER A C 1
ATOM 1491 O O . SER A 1 189 ? 11.815 -14.937 -14.524 1.00 92.25 189 SER A O 1
ATOM 1493 N N . ALA A 1 190 ? 11.378 -13.938 -16.492 1.00 93.56 190 ALA A N 1
ATOM 1494 C CA . ALA A 1 190 ? 12.334 -14.715 -17.278 1.00 93.56 190 ALA A CA 1
ATOM 1495 C C . ALA A 1 190 ? 13.777 -14.546 -16.783 1.00 93.56 190 ALA A C 1
ATOM 1497 O O . ALA A 1 190 ? 14.485 -15.535 -16.607 1.00 93.56 190 ALA A O 1
ATOM 1498 N N . HIS A 1 191 ? 14.205 -13.311 -16.506 1.00 93.69 191 HIS A N 1
ATOM 1499 C CA . HIS A 1 191 ? 15.548 -13.061 -15.993 1.00 93.69 191 HIS A CA 1
ATOM 1500 C C . HIS A 1 191 ? 15.722 -13.612 -14.572 1.00 93.69 191 HIS A C 1
ATOM 1502 O O . HIS A 1 191 ? 16.661 -14.361 -14.315 1.00 93.69 191 HIS A O 1
ATOM 1508 N N . LEU A 1 192 ? 14.798 -13.292 -13.660 1.00 93.19 192 LEU A N 1
ATOM 1509 C CA . LEU A 1 192 ? 14.882 -13.695 -12.253 1.00 93.19 192 LEU A CA 1
ATOM 1510 C C . LEU A 1 192 ? 14.838 -15.219 -12.069 1.00 93.19 192 LEU A C 1
ATOM 1512 O O . LEU A 1 192 ? 15.604 -15.754 -11.270 1.00 93.19 192 LEU A O 1
ATOM 1516 N N . LEU A 1 193 ? 13.979 -15.923 -12.811 1.00 94.38 193 LEU A N 1
ATOM 1517 C CA . LEU A 1 193 ? 13.929 -17.389 -12.786 1.00 94.38 193 LEU A CA 1
ATOM 1518 C C . LEU A 1 193 ? 15.146 -18.006 -13.484 1.00 94.38 193 LEU A C 1
ATOM 1520 O O . LEU A 1 193 ? 15.688 -19.000 -13.000 1.00 94.38 193 LEU A O 1
ATOM 1524 N N . GLY A 1 194 ? 15.648 -17.369 -14.546 1.00 94.69 194 GLY A N 1
ATOM 1525 C CA . GLY A 1 194 ? 16.877 -17.775 -15.222 1.00 94.69 194 GLY A CA 1
ATOM 1526 C C . GLY A 1 194 ? 18.102 -17.794 -14.300 1.00 94.69 194 GLY A C 1
ATOM 1527 O O . GLY A 1 194 ? 18.907 -18.718 -14.390 1.00 94.69 194 GLY A O 1
ATOM 1528 N N . LEU A 1 195 ? 18.211 -16.851 -13.353 1.00 93.50 195 LEU A N 1
ATOM 1529 C CA . LEU A 1 195 ? 19.301 -16.817 -12.360 1.00 93.50 195 LEU A CA 1
ATOM 1530 C C . LEU A 1 195 ? 19.346 -18.058 -11.454 1.00 93.50 195 LEU A C 1
ATOM 1532 O O . LEU A 1 195 ? 20.404 -18.386 -10.920 1.00 93.50 195 LEU A O 1
ATOM 1536 N N . VAL A 1 196 ? 18.213 -18.741 -11.277 1.00 94.56 196 VAL A N 1
ATOM 1537 C CA . VAL A 1 196 ? 18.094 -19.962 -10.464 1.00 94.56 196 VAL A CA 1
ATOM 1538 C C . VAL A 1 196 ? 17.866 -21.218 -11.313 1.00 94.56 196 VAL A C 1
ATOM 1540 O O . VAL A 1 196 ? 17.570 -22.279 -10.769 1.00 94.56 196 VAL A O 1
ATOM 1543 N N . GLY A 1 197 ? 18.017 -21.119 -12.639 1.00 94.25 197 GLY A N 1
ATOM 1544 C CA . GLY A 1 197 ? 17.872 -22.244 -13.565 1.00 94.25 197 GLY A CA 1
ATOM 1545 C C . GLY A 1 197 ? 16.432 -22.730 -13.762 1.00 94.25 197 GLY A C 1
ATOM 1546 O O . GLY A 1 197 ? 16.233 -23.886 -14.131 1.00 94.25 197 GLY A O 1
ATOM 1547 N N . LE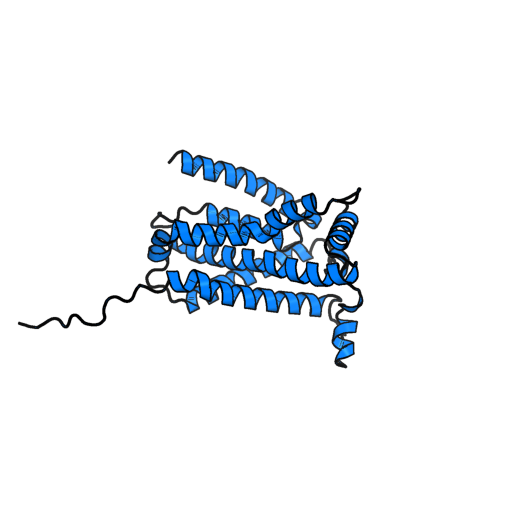U A 1 198 ? 15.430 -21.883 -13.507 1.00 94.62 198 LEU A N 1
ATOM 1548 C CA . LEU A 1 198 ? 14.013 -22.212 -13.681 1.00 94.62 198 LEU A CA 1
ATOM 1549 C C . LEU A 1 198 ? 13.441 -21.581 -14.966 1.00 94.62 198 LEU A C 1
ATOM 1551 O O . LEU A 1 198 ? 13.772 -20.434 -15.278 1.00 94.62 198 LEU A O 1
ATOM 1555 N N . PRO A 1 199 ? 12.564 -22.288 -15.706 1.00 92.69 199 PRO A N 1
ATOM 1556 C CA . PRO A 1 199 ? 11.874 -21.723 -16.862 1.00 92.69 199 PRO A CA 1
ATOM 1557 C C . PRO A 1 199 ? 10.756 -20.761 -16.429 1.00 92.69 199 PRO A C 1
ATOM 1559 O O . PRO A 1 199 ? 10.142 -20.937 -15.377 1.00 92.69 199 PRO A O 1
ATOM 1562 N N . ALA A 1 200 ? 10.464 -19.762 -17.266 1.00 89.06 200 ALA A N 1
ATOM 1563 C CA . ALA A 1 200 ? 9.380 -18.792 -17.053 1.00 89.06 200 ALA A CA 1
ATOM 1564 C C . ALA A 1 200 ? 8.155 -19.044 -17.953 1.00 89.06 200 ALA A C 1
ATOM 1566 O O . ALA A 1 200 ? 7.317 -18.159 -18.133 1.00 89.06 200 ALA A O 1
ATOM 1567 N N . ASP A 1 201 ? 8.065 -20.238 -18.539 1.00 91.12 201 ASP A N 1
ATOM 1568 C CA . ASP A 1 201 ? 7.063 -20.579 -19.545 1.00 91.12 201 ASP A CA 1
ATOM 1569 C C . ASP A 1 201 ? 5.637 -20.408 -19.002 1.00 91.12 201 ASP A C 1
ATOM 1571 O O . ASP A 1 201 ? 5.273 -20.946 -17.957 1.00 91.12 201 ASP A O 1
ATOM 1575 N N . GLY A 1 202 ? 4.817 -19.637 -19.722 1.00 84.44 202 GLY A N 1
ATOM 1576 C CA . GLY A 1 202 ? 3.421 -19.376 -19.357 1.00 84.44 202 GLY A CA 1
ATOM 1577 C C . GLY A 1 202 ? 3.210 -18.369 -18.218 1.00 84.44 202 GLY A C 1
ATOM 1578 O O . GLY A 1 202 ? 2.062 -18.119 -17.853 1.00 84.44 202 GLY A O 1
ATOM 1579 N N . LEU A 1 203 ? 4.270 -17.767 -17.668 1.00 85.44 203 LEU A N 1
ATOM 1580 C CA . LEU A 1 203 ? 4.164 -16.718 -16.650 1.00 85.44 203 LEU A CA 1
ATOM 1581 C C . LEU A 1 203 ? 4.132 -15.319 -17.276 1.00 85.44 203 LEU A C 1
ATOM 1583 O O . LEU A 1 203 ? 4.784 -15.049 -18.284 1.00 85.44 203 LEU A O 1
ATOM 1587 N N . ALA A 1 204 ? 3.397 -14.404 -16.639 1.00 84.44 204 ALA A N 1
ATOM 1588 C CA . ALA A 1 204 ? 3.454 -12.986 -16.983 1.00 84.44 204 ALA A CA 1
ATOM 1589 C C . ALA A 1 204 ? 4.855 -12.413 -16.708 1.00 84.44 204 ALA A C 1
ATOM 1591 O O . ALA A 1 204 ? 5.543 -12.831 -15.774 1.00 84.44 204 ALA A O 1
ATOM 1592 N N . GLU A 1 205 ? 5.267 -11.418 -17.495 1.00 87.44 205 GLU A N 1
ATOM 1593 C CA . GLU A 1 205 ? 6.619 -10.851 -17.426 1.00 87.44 205 GLU A CA 1
ATOM 1594 C C . GLU A 1 205 ? 6.958 -10.281 -16.037 1.00 87.44 205 GLU A C 1
ATOM 1596 O O . GLU A 1 205 ? 8.088 -10.405 -15.580 1.00 87.44 205 GLU A O 1
ATOM 1601 N N . ASP A 1 206 ? 5.987 -9.748 -15.304 1.00 83.94 206 ASP A N 1
ATOM 1602 C CA . ASP A 1 206 ? 6.143 -9.156 -13.971 1.00 83.94 206 ASP A CA 1
ATOM 1603 C C . ASP A 1 206 ? 5.760 -10.085 -12.809 1.00 83.94 206 ASP A C 1
ATOM 1605 O O . ASP A 1 206 ? 5.839 -9.678 -11.647 1.00 83.94 206 ASP A O 1
ATOM 1609 N N . PHE A 1 207 ? 5.376 -11.333 -13.091 1.00 83.94 207 PHE A N 1
ATOM 1610 C CA . PHE A 1 207 ? 4.821 -12.264 -12.109 1.00 83.94 207 PHE A CA 1
ATOM 1611 C C . PHE A 1 207 ? 5.673 -12.408 -10.840 1.00 83.94 207 PHE A C 1
ATOM 1613 O O . PHE A 1 207 ? 5.158 -12.264 -9.727 1.00 83.94 207 PHE A O 1
ATOM 1620 N N . VAL A 1 208 ? 6.974 -12.678 -10.984 1.00 86.00 208 VAL A N 1
ATOM 1621 C CA . VAL A 1 208 ? 7.883 -12.889 -9.842 1.00 86.00 208 VAL A CA 1
ATOM 1622 C C . VAL A 1 208 ? 8.008 -11.616 -9.008 1.00 86.00 208 VAL A C 1
ATOM 1624 O O . VAL A 1 208 ? 7.907 -11.666 -7.781 1.00 86.00 208 VAL A O 1
ATOM 1627 N N . PHE A 1 209 ? 8.159 -10.468 -9.671 1.00 84.81 209 PHE A N 1
ATOM 1628 C CA . PHE A 1 209 ? 8.279 -9.165 -9.022 1.00 84.81 209 PHE A CA 1
ATOM 1629 C C . PHE A 1 209 ? 7.014 -8.808 -8.227 1.00 84.81 209 PHE A C 1
ATOM 1631 O O . PHE A 1 209 ? 7.089 -8.481 -7.041 1.00 84.81 209 PHE A O 1
ATOM 1638 N N . VAL A 1 210 ? 5.839 -8.939 -8.850 1.00 79.75 210 VAL A N 1
ATOM 1639 C CA . VAL A 1 210 ? 4.540 -8.660 -8.218 1.00 79.75 210 VAL A CA 1
ATOM 1640 C C . VAL A 1 210 ? 4.270 -9.625 -7.066 1.00 79.75 210 VAL A C 1
ATOM 1642 O O . VAL A 1 210 ? 3.792 -9.213 -6.009 1.00 79.75 210 VAL A O 1
ATOM 1645 N N . THR A 1 211 ? 4.610 -10.903 -7.224 1.00 80.25 211 THR A N 1
ATOM 1646 C CA . THR A 1 211 ? 4.430 -11.908 -6.168 1.00 80.25 211 THR A CA 1
ATOM 1647 C C . THR A 1 211 ? 5.317 -11.609 -4.964 1.00 80.25 211 THR A C 1
ATOM 1649 O O . THR A 1 211 ? 4.832 -11.606 -3.831 1.00 80.25 211 THR A O 1
ATOM 1652 N N . MET A 1 212 ? 6.594 -11.288 -5.188 1.00 81.38 212 MET A N 1
ATOM 1653 C CA . MET A 1 212 ? 7.516 -10.899 -4.119 1.00 81.38 212 MET A CA 1
ATOM 1654 C C . MET A 1 212 ? 7.019 -9.655 -3.383 1.00 81.38 212 MET A C 1
ATOM 1656 O O . MET A 1 212 ? 6.982 -9.642 -2.150 1.00 81.38 212 MET A O 1
ATOM 1660 N N . GLN A 1 213 ? 6.574 -8.638 -4.127 1.00 82.25 213 GLN A N 1
ATOM 1661 C CA . GLN A 1 213 ? 5.970 -7.448 -3.545 1.00 82.25 213 GLN A CA 1
ATOM 1662 C C . GLN A 1 213 ? 4.785 -7.840 -2.656 1.00 82.25 213 GLN A C 1
ATOM 1664 O O . GLN A 1 213 ? 4.800 -7.513 -1.472 1.00 82.25 213 GLN A O 1
ATOM 1669 N N . LYS A 1 214 ? 3.809 -8.602 -3.174 1.00 76.44 214 LYS A N 1
ATOM 1670 C CA . LYS A 1 214 ? 2.629 -9.062 -2.420 1.00 76.44 214 LYS A CA 1
ATOM 1671 C C . LYS A 1 214 ? 3.026 -9.769 -1.119 1.00 76.44 214 LYS A C 1
ATOM 1673 O O . LYS A 1 214 ? 2.506 -9.407 -0.067 1.00 76.44 214 LYS A O 1
ATOM 1678 N N . VAL A 1 215 ? 3.985 -10.697 -1.142 1.00 78.56 215 VAL A N 1
ATOM 1679 C CA . VAL A 1 215 ? 4.471 -11.390 0.070 1.00 78.56 215 VAL A CA 1
ATOM 1680 C C . VAL A 1 215 ? 5.005 -10.408 1.120 1.00 78.56 215 VAL A C 1
ATOM 1682 O O . VAL A 1 215 ? 4.674 -10.534 2.305 1.00 78.56 215 VAL A O 1
ATOM 1685 N N . LEU A 1 216 ? 5.778 -9.400 0.705 1.00 81.31 216 LEU A N 1
ATOM 1686 C CA . LEU A 1 216 ? 6.271 -8.354 1.606 1.00 81.31 216 LEU A CA 1
ATOM 1687 C C . LEU A 1 216 ? 5.118 -7.543 2.210 1.00 81.31 216 LEU A C 1
ATOM 1689 O O . LEU A 1 216 ? 5.100 -7.335 3.424 1.00 81.31 216 LEU A O 1
ATOM 1693 N N . LEU A 1 217 ? 4.124 -7.146 1.404 1.00 81.06 217 LEU A N 1
ATOM 1694 C CA . LEU A 1 217 ? 2.957 -6.389 1.886 1.00 81.06 217 LEU A CA 1
ATOM 1695 C C . LEU A 1 217 ? 2.216 -7.153 2.983 1.00 81.06 217 LEU A C 1
ATOM 1697 O O . LEU A 1 217 ? 1.924 -6.602 4.043 1.00 81.06 217 LEU A O 1
ATOM 1701 N N . ILE A 1 218 ? 1.945 -8.433 2.735 1.00 78.56 218 ILE A N 1
ATOM 1702 C CA . ILE A 1 218 ? 1.209 -9.326 3.635 1.00 78.56 218 ILE A CA 1
ATOM 1703 C C . ILE A 1 218 ? 1.956 -9.474 4.957 1.00 78.56 218 ILE A C 1
ATOM 1705 O O . ILE A 1 218 ? 1.366 -9.335 6.031 1.00 78.56 218 ILE A O 1
ATOM 1709 N N . SER A 1 219 ? 3.265 -9.708 4.874 1.00 83.25 219 SER A N 1
ATOM 1710 C CA . SER A 1 219 ? 4.132 -9.888 6.036 1.00 83.25 219 SER A CA 1
ATOM 1711 C C . SER A 1 219 ? 4.192 -8.613 6.881 1.00 83.25 219 SER A C 1
ATOM 1713 O O . SER A 1 219 ? 3.976 -8.651 8.095 1.00 83.25 219 SER A O 1
ATOM 1715 N N . CYS A 1 220 ? 4.403 -7.457 6.246 1.00 85.12 220 CYS A N 1
ATOM 1716 C CA . CYS A 1 220 ? 4.431 -6.165 6.926 1.00 85.12 220 CYS A CA 1
ATOM 1717 C C . CYS A 1 220 ? 3.074 -5.803 7.540 1.00 85.12 220 CYS A C 1
ATOM 1719 O O . CYS A 1 220 ? 3.034 -5.313 8.673 1.00 85.12 220 CYS A O 1
ATOM 1721 N N . ALA A 1 221 ? 1.966 -6.057 6.839 1.00 81.81 221 ALA A N 1
ATOM 1722 C CA . ALA A 1 221 ? 0.622 -5.795 7.346 1.00 81.81 221 ALA A CA 1
ATOM 1723 C C . ALA A 1 221 ? 0.324 -6.650 8.585 1.00 81.81 221 ALA A C 1
ATOM 1725 O O . ALA A 1 221 ? -0.108 -6.113 9.605 1.00 81.81 221 ALA A O 1
ATOM 1726 N N . ALA A 1 222 ? 0.644 -7.948 8.544 1.00 82.25 222 ALA A N 1
ATOM 1727 C CA . ALA A 1 222 ? 0.450 -8.856 9.671 1.00 82.25 222 ALA A CA 1
ATOM 1728 C C . ALA A 1 222 ? 1.275 -8.443 10.902 1.00 82.25 222 ALA A C 1
ATOM 1730 O O . ALA A 1 222 ? 0.735 -8.348 12.008 1.00 82.25 222 ALA A O 1
ATOM 1731 N N . ILE A 1 223 ? 2.563 -8.126 10.718 1.00 85.88 223 ILE A N 1
ATOM 1732 C CA . ILE A 1 223 ? 3.447 -7.669 11.804 1.00 85.88 223 ILE A CA 1
ATOM 1733 C C . ILE A 1 223 ? 2.933 -6.361 12.406 1.00 85.88 223 ILE A C 1
ATOM 1735 O O . ILE A 1 223 ? 2.866 -6.213 13.629 1.00 85.88 223 ILE A O 1
ATOM 1739 N N . THR A 1 224 ? 2.569 -5.400 11.561 1.00 82.56 224 THR A N 1
ATOM 1740 C CA . THR A 1 224 ? 2.140 -4.080 12.027 1.00 82.56 224 THR A CA 1
ATOM 1741 C C . THR A 1 224 ? 0.792 -4.178 12.749 1.00 82.56 224 THR A C 1
ATOM 1743 O O . THR A 1 224 ? 0.636 -3.604 13.827 1.00 82.56 224 THR A O 1
ATOM 1746 N N . TYR A 1 225 ? -0.142 -4.994 12.250 1.00 82.38 225 TYR A N 1
ATOM 1747 C CA . TYR A 1 225 ? -1.407 -5.279 12.933 1.00 82.38 225 TYR A CA 1
ATOM 1748 C C . TYR A 1 225 ? -1.172 -5.906 14.313 1.00 82.38 225 TYR A C 1
ATOM 1750 O O . TYR A 1 225 ? -1.747 -5.467 15.313 1.00 82.38 225 TYR A O 1
ATOM 1758 N N . ALA A 1 226 ? -0.274 -6.893 14.394 1.00 81.56 226 ALA A N 1
ATOM 1759 C CA . ALA A 1 226 ? 0.101 -7.540 15.647 1.00 81.56 226 ALA A CA 1
ATOM 1760 C C . ALA A 1 226 ? 0.737 -6.563 16.652 1.00 81.56 226 ALA A C 1
ATOM 1762 O O . ALA A 1 226 ? 0.523 -6.695 17.854 1.00 81.56 226 ALA A O 1
ATOM 1763 N N . LYS A 1 227 ? 1.494 -5.564 16.187 1.00 83.00 227 LYS A N 1
ATOM 1764 C CA . LYS A 1 227 ? 2.134 -4.568 17.061 1.00 83.00 227 LYS A CA 1
ATOM 1765 C C . LYS A 1 227 ? 1.201 -3.443 17.499 1.00 83.00 227 LYS A C 1
ATOM 1767 O O . LYS A 1 227 ? 1.372 -2.924 18.597 1.00 83.00 227 LYS A O 1
ATOM 1772 N N . VAL A 1 228 ? 0.250 -3.046 16.658 1.00 80.06 228 VAL A N 1
ATOM 1773 C CA . VAL A 1 228 ? -0.544 -1.828 16.875 1.00 80.06 228 VAL A CA 1
ATOM 1774 C C . VAL A 1 228 ? -1.963 -2.137 17.334 1.00 80.06 228 VAL A C 1
ATOM 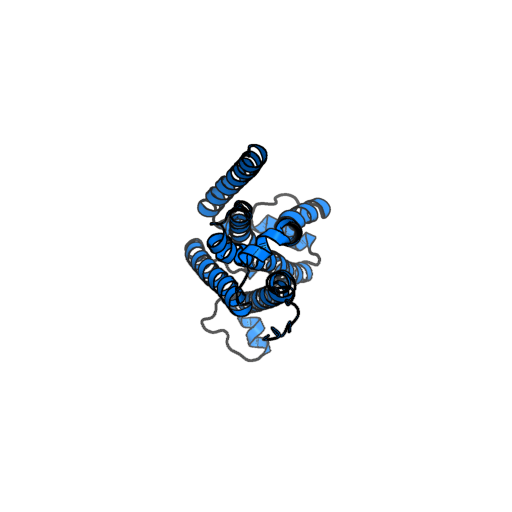1776 O O . VAL A 1 228 ? -2.436 -1.543 18.301 1.00 80.06 228 VAL A O 1
ATOM 1779 N N . VAL A 1 229 ? -2.635 -3.089 16.686 1.00 80.31 229 VAL A N 1
ATOM 1780 C CA . VAL A 1 229 ? -4.048 -3.384 16.951 1.00 80.31 229 VAL A CA 1
ATOM 1781 C C . VAL A 1 229 ? -4.193 -4.421 18.062 1.00 80.31 229 VAL A C 1
ATOM 1783 O O . VAL A 1 229 ? -5.019 -4.264 18.960 1.00 80.31 229 VAL A O 1
ATOM 1786 N N . TRP A 1 230 ? -3.356 -5.461 18.073 1.00 83.50 230 TRP A N 1
ATOM 1787 C CA . TRP A 1 230 ? -3.441 -6.520 19.086 1.00 83.50 230 TRP A CA 1
ATOM 1788 C C . TRP A 1 230 ? -3.365 -6.006 20.541 1.00 83.50 230 TRP A C 1
ATOM 1790 O O . TRP A 1 230 ? -4.180 -6.450 21.355 1.00 83.50 230 TRP A O 1
ATOM 1800 N N . PRO A 1 231 ? -2.494 -5.040 20.908 1.00 82.88 231 PRO A N 1
ATOM 1801 C CA . PRO A 1 231 ? -2.473 -4.488 22.268 1.00 82.88 231 PRO A CA 1
ATOM 1802 C C . PRO A 1 231 ? -3.770 -3.784 22.687 1.00 82.88 231 PRO A C 1
ATOM 1804 O O . PRO A 1 231 ? -4.029 -3.632 23.874 1.00 82.88 231 PRO A O 1
ATOM 1807 N N . ILE A 1 232 ? -4.593 -3.351 21.731 1.00 80.06 232 ILE A N 1
ATOM 1808 C CA . ILE A 1 232 ? -5.896 -2.723 21.990 1.00 80.06 232 ILE A CA 1
ATOM 1809 C C . ILE A 1 232 ? -6.944 -3.793 22.279 1.00 80.06 232 ILE A C 1
ATOM 1811 O O . ILE A 1 232 ? -7.834 -3.574 23.092 1.00 80.06 232 ILE A O 1
ATOM 1815 N N . MET A 1 233 ? -6.818 -4.963 21.649 1.00 75.69 233 MET A N 1
ATOM 1816 C CA . MET A 1 233 ? -7.712 -6.106 21.863 1.00 75.69 233 MET A CA 1
ATOM 1817 C C . MET A 1 233 ? -7.410 -6.866 23.154 1.00 75.69 233 MET A C 1
ATOM 1819 O O . MET A 1 233 ? -8.280 -7.551 23.689 1.00 75.69 233 MET A O 1
ATOM 1823 N N . ARG A 1 234 ? -6.173 -6.780 23.659 1.00 67.88 234 ARG A N 1
ATOM 1824 C CA . ARG A 1 234 ? -5.832 -7.341 24.965 1.00 67.88 234 ARG A CA 1
ATOM 1825 C C . ARG A 1 234 ? -6.545 -6.517 26.032 1.00 67.88 234 ARG A C 1
ATOM 1827 O O . ARG A 1 234 ? -6.167 -5.387 26.326 1.00 67.88 234 ARG A O 1
ATOM 1834 N N . VAL A 1 235 ? -7.600 -7.103 26.591 1.00 55.56 235 VAL A N 1
ATOM 1835 C CA . VAL A 1 235 ? -8.184 -6.662 27.856 1.00 55.56 235 VAL A CA 1
ATOM 1836 C C . VAL A 1 235 ? -7.029 -6.602 28.851 1.00 55.56 235 VAL A C 1
ATOM 1838 O O . VAL A 1 235 ? -6.327 -7.602 29.016 1.00 55.56 235 VAL A O 1
ATOM 1841 N N . ASP A 1 236 ? -6.800 -5.435 29.461 1.00 48.53 236 ASP A N 1
ATOM 1842 C CA . ASP A 1 236 ? -5.949 -5.332 30.643 1.00 48.53 236 ASP A CA 1
ATOM 1843 C C . ASP A 1 236 ? -6.490 -6.370 31.615 1.00 48.53 236 ASP A C 1
ATOM 1845 O O . ASP A 1 236 ? -7.622 -6.243 32.084 1.00 48.53 236 ASP A O 1
ATOM 1849 N N . GLY A 1 237 ? -5.751 -7.470 31.772 1.00 42.28 237 GLY A N 1
ATOM 1850 C CA . GLY A 1 237 ? -6.214 -8.634 32.497 1.00 42.28 237 GLY A CA 1
ATOM 1851 C C . GLY A 1 237 ? -6.742 -8.181 33.843 1.00 42.28 237 GLY A C 1
ATOM 1852 O O . GLY A 1 237 ? -5.974 -7.728 34.693 1.00 42.28 237 GLY A O 1
ATOM 1853 N N . GLY A 1 238 ? -8.059 -8.303 34.019 1.00 38.44 238 GLY A N 1
ATOM 1854 C CA . GLY A 1 238 ? -8.662 -8.296 35.333 1.00 38.44 238 GLY A CA 1
ATOM 1855 C C . GLY A 1 238 ? -7.812 -9.202 36.208 1.00 38.44 238 GLY A C 1
ATOM 1856 O O . GLY A 1 238 ? -7.476 -10.322 35.810 1.00 38.44 238 GLY A O 1
ATOM 1857 N N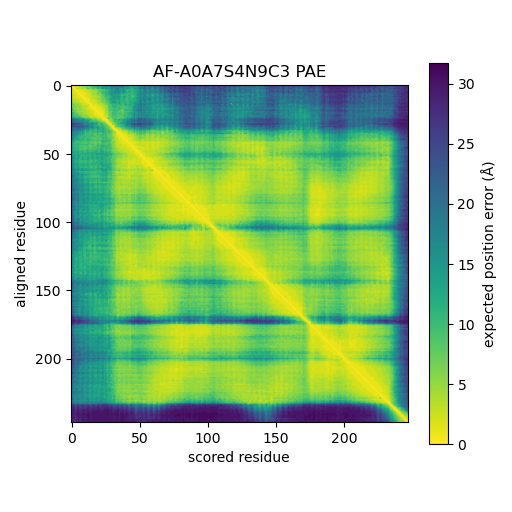 . LYS A 1 239 ? -7.389 -8.662 37.351 1.00 36.19 239 LYS A N 1
ATOM 1858 C CA . LYS A 1 239 ? -6.701 -9.399 38.405 1.00 36.19 239 LYS A CA 1
ATOM 1859 C C . LYS A 1 239 ? -7.323 -10.792 38.501 1.00 36.19 239 LYS A C 1
ATOM 1861 O O . LYS A 1 239 ? -8.489 -10.932 38.867 1.00 36.19 239 LYS A O 1
ATOM 1866 N N . LYS A 1 240 ? -6.555 -11.823 38.144 1.00 42.62 240 LYS A N 1
ATOM 1867 C CA . LYS A 1 240 ? -6.911 -13.197 38.483 1.00 42.62 240 LYS A CA 1
ATOM 1868 C C . LYS A 1 240 ? -7.025 -13.264 40.007 1.00 42.62 240 LYS A C 1
ATOM 1870 O O . LYS A 1 240 ? -6.044 -13.016 40.697 1.00 42.62 240 LYS A O 1
ATOM 1875 N N . GLY A 1 241 ? -8.206 -13.625 40.502 1.00 41.91 241 GLY A N 1
ATOM 1876 C CA . GLY A 1 241 ? -8.394 -14.128 41.860 1.00 41.91 241 GLY A CA 1
ATOM 1877 C C . GLY A 1 241 ? -8.805 -13.095 42.907 1.00 41.91 241 GLY A C 1
ATOM 1878 O O . GLY A 1 241 ? -8.015 -12.738 43.771 1.00 41.91 241 GLY A O 1
ATOM 1879 N N . VAL A 1 242 ? -10.089 -12.744 42.938 1.00 36.66 242 VAL A N 1
ATOM 1880 C CA . VAL A 1 242 ? -10.777 -12.648 44.231 1.00 36.66 242 VAL A CA 1
ATOM 1881 C C . VAL A 1 242 ? -11.557 -13.947 44.359 1.00 36.66 242 VAL A C 1
ATOM 1883 O O . VAL A 1 242 ? -12.597 -14.123 43.731 1.00 36.66 242 VAL A O 1
ATOM 1886 N N . LYS A 1 243 ? -10.993 -14.909 45.101 1.00 38.91 243 LYS A N 1
ATOM 1887 C CA . LYS A 1 243 ? -11.763 -16.055 45.588 1.00 38.91 243 LYS A CA 1
ATOM 1888 C C . LYS A 1 243 ? -12.939 -15.476 46.370 1.00 38.91 243 LYS A C 1
ATOM 1890 O O . LYS A 1 243 ? -12.716 -14.779 47.358 1.00 38.91 243 LYS A O 1
ATOM 1895 N N . ALA A 1 244 ? -14.160 -15.753 45.928 1.00 36.62 244 ALA A N 1
ATOM 1896 C CA . ALA A 1 244 ? -15.323 -15.594 46.781 1.00 36.62 244 ALA A CA 1
ATOM 1897 C C . ALA A 1 244 ? -15.069 -16.435 48.041 1.00 36.62 244 ALA A C 1
ATOM 1899 O O . ALA A 1 244 ? -14.947 -17.658 47.960 1.00 36.62 244 ALA A O 1
ATOM 1900 N N . LYS A 1 245 ? -14.888 -15.776 49.190 1.00 39.28 245 LYS A N 1
ATOM 1901 C CA . LYS A 1 245 ? -15.026 -16.446 50.480 1.00 39.28 245 LYS A CA 1
ATOM 1902 C C . LYS A 1 245 ? -16.502 -16.801 50.598 1.00 39.28 245 LYS A C 1
ATOM 1904 O O . LYS A 1 245 ? -17.332 -15.902 50.696 1.00 39.28 245 LYS A O 1
ATOM 1909 N N . ALA A 1 246 ? -16.799 -18.093 50.530 1.00 36.69 246 ALA A N 1
ATOM 1910 C CA . ALA A 1 246 ? -18.042 -18.612 51.065 1.00 36.69 246 ALA A CA 1
ATOM 1911 C C . ALA A 1 246 ? -18.028 -18.342 52.578 1.00 36.69 246 ALA A C 1
ATOM 1913 O O . ALA A 1 246 ? -17.079 -18.739 53.261 1.00 36.69 246 ALA A O 1
ATOM 1914 N N . TYR A 1 247 ? -19.018 -17.585 53.038 1.00 39.81 247 TYR A N 1
ATOM 1915 C CA . TYR A 1 247 ? -19.518 -17.656 54.406 1.00 39.81 247 TYR A CA 1
ATOM 1916 C C . TYR A 1 247 ? -20.638 -18.690 54.425 1.00 39.81 247 TYR A C 1
ATOM 1918 O O . TYR A 1 247 ? -21.381 -18.733 53.415 1.00 39.81 247 TYR A O 1
#

Radius of gyration: 21.34 Å; Cα contacts (8 Å, |Δi|>4): 237; chains: 1; bounding box: 44×42×75 Å

Sequence (247 aa):
MLGYLFERFTWLSFAVPCFYIALTNPGYYQHLTYWTLMLHTVYFTVDKASPDAKAAIYLLHGFSFCGAIAVFVGYSFISVCGGLHHGSWLLWENAVGARAGTVTTGRTFTTCFIQKAYEHLWPVIAVLMDTRLSKGALKRVYAGAGPWRNLCQSMGSFFVLGSVWEAVAANKDGKNVLIVYQQPPYMSSAHLLGLVGLPADGLAEDFVFVTMQKVLLISCAAITYAKVVWPIMRVDGGKKGVKAKAY

Foldseek 3Di:
DVVLVVVLVVLVVVLVVLVVCCVVVVLVNVDLQRVLVSLLSVQVNQPLQDPPCLVVCLARLLQLLLSLLLLQLLCVLLLVQQQVVLVGSQSLVQVLCVLSVNHPDRDDPVVVVVVSCVRRVVSNVVSLVCCVVCLVSLLVSLEPPDLVVSNCSSLVSNVVVVVVSNVVSCVPDVDAPCSNSVGDQCQFPCNVCVVVPHHCPPHDRNRVVVVVSVVVSSVSSSVVCCVRVVVSSDDPDDPPDPPPPDD

Organism: NCBI:txid72548

Secondary structure (DSSP, 8-state):
-HHHHHHHHHHHHHHHHHHHHHHH-HHHH-SHHHHHHHHHHHHHHS-TTSTTHHHHHHHHHHHHHHHHHHHHHHHHHHHHHHHHHSSSHHHHHHHHHHHTT--SSPPPHHHHHHHHIIIIIHHHHHHHHHHHHTHHHHHHHTTT--HHHHHHHHHHHHHHHHHHHHHHHHTS----HHHHTT--GGGSHHHHHHTTT---TT--TTHHHHHHHHHHHHHHHHHHHHHHTHHHHS-----S-------

Solvent-accessible surface area (backbone atoms only — not comparable to full-atom values): 13497 Å² total; per-residue (Å²): 109,68,68,59,54,49,54,45,50,57,49,48,68,51,42,50,57,51,51,50,45,41,72,74,38,43,88,83,40,76,47,76,50,50,65,33,50,47,46,33,52,56,42,68,64,56,58,62,82,47,88,79,33,45,66,58,45,60,54,30,50,40,28,28,51,38,34,21,38,34,27,32,49,47,49,50,55,52,44,50,56,12,9,66,66,55,74,30,55,63,52,28,54,40,52,30,27,40,73,70,71,76,37,93,64,87,73,53,66,68,61,50,49,56,52,48,43,56,66,29,47,40,49,45,52,52,52,55,49,46,56,62,76,43,36,70,40,50,30,63,58,32,56,93,49,55,62,66,61,50,49,52,50,11,51,50,51,42,50,54,54,49,50,53,48,50,59,64,50,50,78,69,65,85,70,52,59,42,68,62,56,56,35,53,77,71,53,26,22,54,50,55,30,46,79,74,76,40,85,47,84,94,57,58,57,36,47,54,49,54,50,53,49,50,55,51,28,53,52,53,24,53,53,49,42,57,68,61,50,40,67,49,39,50,68,80,73,72,78,84,76,81,76,80,78,84,127

Nearest PDB structures (foldseek):
  7rky-assembly1_R  TM=1.970E-01  e=7.325E+00  Human betaherpesvirus 5

pLDDT: mean 74.46, std 15.96, range [33.78, 94.69]